Protein AF-A0A944GMZ1-F1 (afdb_monomer_lite)

Radius of gyration: 24.35 Å; chains: 1; bounding box: 54×51×65 Å

pLDDT: mean 79.97, std 21.88, range [26.05, 98.38]

Sequence (237 aa):
MKKHTAAIKAVRITAALITVLMLITCCFAEEESDSSQNAPQKCYELITSYDTGYYSKISINNRSIVIEGCYADDKVTDITLKNCGTVSSTLRVNEDGTFSSVINPSSPTGDSDELIITLQSGAKLDYRIMYSGNWYFPDNKLSETNNAVLENVISTSAKSWVGYVTDEQAEESVKQTLDEVAYLADYIAGDIDDEYLKLRAISEWVSQNIYYDRDAKNNSVTRSTICIKNVLKERRT

Foldseek 3Di:
DPDPPVVVVVVVVVVVVCVVVPPPDDDDDDDDDDDDDDFFDFAQWDWPDPPQADIWIWGFDFQKIKIWGFPQPWAWDDKDKDQWHWPDKDWDADNRRTIIMITRTDPDPDQKIWIWTATNVRDIDIAIWGDDPGIGGGHPCPVVVVVVVVVPDDDDDPVVCLLQAAVVSDPVSSVVSVVVVVVVLCVQPVPPPDPSVSVVSVVVCLVVQAAEPPCCVVDPDDSRCNHSVNCVVVSYD

Structure (mmCIF, N/CA/C/O backbone):
data_AF-A0A944GMZ1-F1
#
_entry.id   AF-A0A944GMZ1-F1
#
loop_
_atom_site.group_PDB
_atom_site.id
_atom_site.type_symbol
_atom_site.label_atom_id
_atom_site.label_alt_id
_atom_site.label_comp_id
_atom_site.label_asym_id
_atom_site.label_entity_id
_atom_site.label_seq_id
_atom_site.pdbx_PDB_ins_code
_atom_site.Cartn_x
_atom_site.Cartn_y
_atom_site.Cartn_z
_atom_site.occupancy
_atom_site.B_iso_or_equiv
_atom_site.auth_seq_id
_atom_site.auth_comp_id
_atom_site.auth_asym_id
_atom_site.auth_atom_id
_atom_site.pdbx_PDB_model_num
ATOM 1 N N . MET A 1 1 ? -9.992 -29.918 43.179 1.00 37.78 1 MET A N 1
ATOM 2 C CA . MET A 1 1 ? -9.016 -29.646 42.097 1.00 37.78 1 MET A CA 1
ATOM 3 C C . MET A 1 1 ? -9.642 -28.754 41.020 1.00 37.78 1 MET A C 1
ATOM 5 O O . MET A 1 1 ? -10.112 -29.261 40.016 1.00 37.78 1 MET A O 1
ATOM 9 N N . LYS A 1 2 ? -9.706 -27.433 41.239 1.00 39.84 2 LYS A N 1
ATOM 10 C CA . LYS A 1 2 ? -10.153 -26.427 40.247 1.00 39.84 2 LYS A CA 1
ATOM 11 C C . LYS A 1 2 ? -9.508 -25.068 40.571 1.00 39.84 2 LYS A C 1
ATOM 13 O O . LYS A 1 2 ? -10.187 -24.158 41.026 1.00 39.84 2 LYS A O 1
ATOM 18 N N . LYS A 1 3 ? -8.179 -24.955 40.441 1.00 33.53 3 LYS A N 1
ATOM 19 C CA . LYS A 1 3 ? -7.455 -23.678 40.643 1.00 33.53 3 LYS A CA 1
ATOM 20 C C . LYS A 1 3 ? -6.299 -23.402 39.664 1.00 33.53 3 LYS A C 1
ATOM 22 O O . LYS A 1 3 ? -5.625 -22.399 39.832 1.00 33.53 3 LYS A O 1
ATOM 27 N N . HIS A 1 4 ? -6.100 -24.202 38.610 1.00 30.36 4 HIS A N 1
ATOM 28 C CA . HIS A 1 4 ? -4.954 -24.013 37.697 1.00 30.36 4 HIS A CA 1
ATOM 29 C C . HIS A 1 4 ? -5.279 -23.545 36.270 1.00 30.36 4 HIS A C 1
ATOM 31 O O . HIS A 1 4 ? -4.358 -23.274 35.511 1.00 30.36 4 HIS A O 1
ATOM 37 N N . THR A 1 5 ? -6.547 -23.358 35.894 1.00 34.66 5 THR A N 1
ATOM 38 C CA . THR A 1 5 ? -6.890 -22.981 34.505 1.00 34.66 5 THR A CA 1
ATOM 39 C C . THR A 1 5 ? -6.963 -21.463 34.275 1.00 34.66 5 THR A C 1
ATOM 41 O O . THR A 1 5 ? -6.776 -21.007 33.153 1.00 34.66 5 THR A O 1
ATOM 44 N N . ALA A 1 6 ? -7.158 -20.651 35.322 1.00 33.31 6 ALA A N 1
ATOM 45 C CA . ALA A 1 6 ? -7.239 -19.188 35.189 1.00 33.31 6 ALA A CA 1
ATOM 46 C C . ALA A 1 6 ? -5.862 -18.504 35.051 1.00 33.31 6 ALA A C 1
ATOM 48 O O . ALA A 1 6 ? -5.752 -17.469 34.400 1.00 33.31 6 ALA A O 1
ATOM 49 N N . ALA A 1 7 ? -4.797 -19.109 35.589 1.00 31.02 7 ALA A N 1
ATOM 50 C CA . ALA A 1 7 ? -3.441 -18.560 35.510 1.00 31.02 7 ALA A CA 1
ATOM 51 C C . ALA A 1 7 ? -2.816 -18.681 34.106 1.00 31.02 7 ALA A C 1
ATOM 53 O O . ALA A 1 7 ? -1.922 -17.919 33.766 1.00 31.02 7 ALA A O 1
ATOM 54 N N . ILE A 1 8 ? -3.308 -19.596 33.264 1.00 32.53 8 ILE A N 1
ATOM 55 C CA . ILE A 1 8 ? -2.732 -19.862 31.934 1.00 32.53 8 ILE A CA 1
ATOM 56 C C . ILE A 1 8 ? -3.269 -18.883 30.871 1.00 32.53 8 ILE A C 1
ATOM 58 O O . ILE A 1 8 ? -2.567 -18.579 29.911 1.00 32.53 8 ILE A O 1
ATOM 62 N N . LYS A 1 9 ? -4.471 -18.311 31.059 1.00 29.81 9 LYS A N 1
ATOM 63 C CA . LYS A 1 9 ? -5.002 -17.266 30.159 1.00 29.81 9 LYS A CA 1
ATOM 64 C C . LYS A 1 9 ? -4.410 -15.876 30.431 1.00 29.81 9 LYS A C 1
ATOM 66 O O . LYS A 1 9 ? -4.193 -15.130 29.485 1.00 29.81 9 LYS A O 1
ATOM 71 N N . ALA A 1 10 ? -4.065 -15.559 31.682 1.00 29.86 10 ALA A N 1
ATOM 72 C CA . ALA A 1 10 ? -3.437 -14.279 32.031 1.00 29.86 10 ALA A CA 1
ATOM 73 C C . ALA A 1 10 ? -1.982 -14.150 31.532 1.00 29.86 10 ALA A C 1
ATOM 75 O O . ALA A 1 10 ? -1.510 -13.043 31.312 1.00 29.86 10 ALA A O 1
ATOM 76 N N . VAL A 1 11 ? -1.290 -15.272 31.300 1.00 29.23 11 VAL A N 1
ATOM 77 C CA . VAL A 1 11 ? 0.103 -15.303 30.806 1.00 29.23 11 VAL A CA 1
ATOM 78 C C . VAL A 1 11 ? 0.202 -15.089 29.286 1.00 29.23 11 VAL A C 1
ATOM 80 O O . VAL A 1 11 ? 1.264 -14.736 28.786 1.00 29.23 11 VAL A O 1
ATOM 83 N N . ARG A 1 12 ? -0.894 -15.255 28.531 1.00 29.77 12 ARG A N 1
ATOM 84 C CA . ARG A 1 12 ? -0.893 -15.051 27.069 1.00 29.77 12 ARG A CA 1
ATOM 85 C C . ARG A 1 12 ? -1.182 -13.609 26.647 1.00 29.77 12 ARG A C 1
ATOM 87 O O . ARG A 1 12 ? -0.654 -13.170 25.635 1.00 29.77 12 ARG A O 1
ATOM 94 N N . ILE A 1 13 ? -1.942 -12.855 27.442 1.00 29.25 13 ILE A N 1
ATOM 95 C CA . ILE A 1 13 ? -2.280 -11.454 27.128 1.00 29.25 13 ILE A CA 1
ATOM 96 C C . ILE A 1 13 ? -1.090 -10.516 27.398 1.00 29.25 13 ILE A C 1
ATOM 98 O O . ILE A 1 13 ? -0.896 -9.537 26.686 1.00 29.25 13 ILE A O 1
ATOM 102 N N . THR A 1 14 ? -0.217 -10.852 28.349 1.00 28.80 14 THR A N 1
ATOM 103 C CA . THR A 1 14 ? 1.053 -10.135 28.549 1.00 28.80 14 THR A CA 1
ATOM 104 C C . THR A 1 14 ? 2.105 -10.463 27.490 1.00 28.80 14 THR A C 1
ATOM 106 O O . THR A 1 14 ? 2.977 -9.638 27.249 1.00 28.80 14 THR A O 1
ATOM 109 N N . ALA A 1 15 ? 2.022 -11.611 26.810 1.00 27.00 15 ALA A N 1
ATOM 110 C CA . ALA A 1 15 ? 2.991 -11.980 25.778 1.00 27.00 15 ALA A CA 1
ATOM 111 C C . ALA A 1 15 ? 2.833 -11.154 24.488 1.00 27.00 15 ALA A C 1
ATOM 113 O O . ALA A 1 15 ? 3.842 -10.769 23.909 1.00 27.00 15 ALA A O 1
ATOM 114 N N . ALA A 1 16 ? 1.601 -10.808 24.093 1.00 30.23 16 ALA A N 1
ATOM 115 C CA . ALA A 1 16 ? 1.342 -10.011 22.888 1.00 30.23 16 ALA A CA 1
ATOM 116 C C . ALA A 1 16 ? 1.744 -8.529 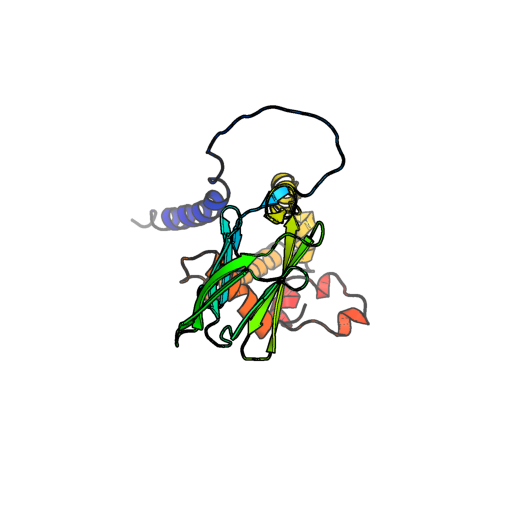23.035 1.00 30.23 16 ALA A C 1
ATOM 118 O O . ALA A 1 16 ? 2.154 -7.900 22.064 1.00 30.23 16 ALA A O 1
ATOM 119 N N . LEU A 1 17 ? 1.694 -7.977 24.256 1.00 28.16 17 LEU A N 1
ATOM 120 C CA . LEU A 1 17 ? 2.161 -6.610 24.524 1.00 28.16 17 LEU A CA 1
ATOM 121 C C . LEU A 1 17 ? 3.693 -6.521 24.676 1.00 28.16 17 LEU A C 1
ATOM 123 O O . LEU A 1 17 ? 4.271 -5.459 24.465 1.00 28.16 17 LEU A O 1
ATOM 127 N N . ILE A 1 18 ? 4.358 -7.625 25.041 1.00 29.80 18 ILE A N 1
ATOM 128 C CA . ILE A 1 18 ? 5.819 -7.687 25.231 1.00 29.80 18 ILE A CA 1
ATOM 129 C C . ILE A 1 18 ? 6.558 -7.939 23.906 1.0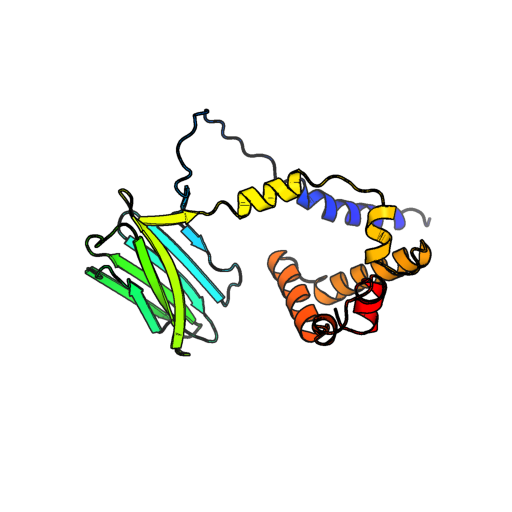0 29.80 18 ILE A C 1
ATOM 131 O O . ILE A 1 18 ? 7.699 -7.504 23.759 1.00 29.80 18 ILE A O 1
ATOM 135 N N . THR A 1 19 ? 5.922 -8.552 22.904 1.00 31.42 19 THR A N 1
ATOM 136 C CA . THR A 1 19 ? 6.526 -8.750 21.572 1.00 31.42 19 THR A CA 1
ATOM 137 C C . THR A 1 19 ? 6.772 -7.452 20.801 1.00 31.42 19 THR A C 1
ATOM 139 O O . THR A 1 19 ? 7.681 -7.413 19.980 1.00 31.42 19 THR A O 1
ATOM 142 N N . VAL A 1 20 ? 6.070 -6.362 21.127 1.00 30.17 20 VAL A N 1
ATOM 143 C CA . VAL A 1 20 ? 6.342 -5.027 20.556 1.00 30.17 20 VAL A CA 1
ATOM 144 C C . VAL A 1 20 ? 7.576 -4.361 21.202 1.00 30.17 20 VAL A C 1
ATOM 146 O O . VAL A 1 20 ? 8.125 -3.412 20.654 1.00 30.17 20 VAL A O 1
ATOM 149 N N . LEU A 1 21 ? 8.085 -4.885 22.328 1.00 30.02 21 LEU A N 1
ATOM 150 C CA . LEU A 1 21 ? 9.191 -4.289 23.094 1.00 30.02 21 LEU A CA 1
ATOM 151 C C . LEU A 1 21 ? 10.547 -5.024 22.940 1.00 30.02 21 LEU A C 1
ATOM 153 O O . LEU A 1 21 ? 11.554 -4.556 23.462 1.00 30.02 21 LEU A O 1
ATOM 157 N N . MET A 1 22 ? 10.617 -6.156 22.223 1.00 26.05 22 MET A N 1
ATOM 158 C CA . MET A 1 22 ? 11.838 -6.981 22.071 1.00 26.05 22 MET A CA 1
ATOM 159 C C . MET A 1 22 ? 12.453 -6.969 20.657 1.00 26.05 22 MET A C 1
ATOM 161 O O . MET A 1 22 ? 12.960 -7.984 20.186 1.00 26.05 22 MET A O 1
ATOM 165 N N . LEU A 1 23 ? 12.463 -5.820 19.979 1.00 30.42 23 LEU A N 1
ATOM 166 C CA . LEU A 1 23 ? 13.228 -5.631 18.731 1.00 30.42 23 LEU A CA 1
ATOM 167 C C . LEU A 1 23 ? 14.447 -4.708 18.887 1.00 30.42 23 LEU A C 1
ATOM 169 O O . LEU A 1 23 ? 15.098 -4.359 17.907 1.00 30.42 23 LEU A O 1
ATOM 173 N N . ILE A 1 24 ? 14.826 -4.378 20.125 1.00 45.72 24 ILE A N 1
ATOM 174 C CA . ILE A 1 24 ? 16.068 -3.657 20.420 1.00 45.72 24 ILE A CA 1
ATOM 175 C C . ILE A 1 24 ? 17.132 -4.666 20.845 1.00 45.72 24 ILE A C 1
ATOM 177 O O . ILE A 1 24 ? 17.298 -4.955 22.028 1.00 45.72 24 ILE A O 1
ATOM 181 N N . THR A 1 25 ? 17.844 -5.233 19.872 1.00 31.17 25 THR A N 1
ATOM 182 C CA . THR A 1 25 ? 19.277 -5.565 19.990 1.00 31.17 25 THR A CA 1
ATOM 183 C C . THR A 1 25 ? 19.822 -6.040 18.646 1.00 31.17 25 THR A C 1
ATOM 185 O O . THR A 1 25 ? 19.739 -7.211 18.307 1.00 31.17 25 THR A O 1
ATOM 188 N N . CYS A 1 26 ? 20.448 -5.120 17.915 1.00 26.86 26 CYS A N 1
ATOM 189 C CA . CYS A 1 26 ? 21.689 -5.381 17.192 1.00 26.86 26 CYS A CA 1
ATOM 190 C C . CYS A 1 26 ? 22.471 -4.066 17.145 1.00 26.86 26 CYS A C 1
ATOM 192 O O . CYS A 1 26 ? 22.013 -3.068 16.597 1.00 26.86 26 CYS A O 1
ATOM 194 N N . CYS A 1 27 ? 23.626 -4.070 17.802 1.00 27.42 27 CYS A N 1
ATOM 195 C CA . CYS A 1 27 ? 24.610 -3.002 17.784 1.00 27.42 27 CYS A CA 1
ATOM 196 C C . CYS A 1 27 ? 25.107 -2.741 16.360 1.00 27.42 27 CYS A C 1
ATOM 198 O O . CYS A 1 27 ? 25.462 -3.701 15.690 1.00 27.42 27 CYS A O 1
ATOM 200 N N . PHE A 1 28 ? 25.281 -1.472 15.990 1.00 26.70 28 PHE A N 1
ATOM 201 C CA . PHE A 1 28 ? 26.565 -0.949 15.517 1.00 26.70 28 PHE A CA 1
ATOM 202 C C . PHE A 1 28 ? 26.686 0.506 15.977 1.00 26.70 28 PHE A C 1
ATOM 204 O O . PHE A 1 28 ? 25.748 1.289 15.859 1.00 26.70 28 PHE A O 1
ATOM 211 N N . ALA A 1 29 ? 27.832 0.817 16.575 1.00 35.62 29 ALA A N 1
ATOM 212 C CA . ALA A 1 29 ? 28.284 2.173 16.828 1.00 35.62 29 ALA A CA 1
ATOM 213 C C . ALA A 1 29 ? 29.010 2.676 15.577 1.00 35.62 29 ALA A C 1
ATOM 215 O O . ALA A 1 29 ? 29.807 1.923 15.024 1.00 35.62 29 ALA A O 1
ATOM 216 N N . GLU A 1 30 ? 28.785 3.930 15.191 1.00 32.72 30 GLU A N 1
ATOM 217 C CA . GLU A 1 30 ? 29.788 4.768 14.527 1.00 32.72 30 GLU A CA 1
ATOM 218 C C . GLU A 1 30 ? 29.423 6.256 14.680 1.00 32.72 30 GLU A C 1
ATOM 220 O O . GLU A 1 30 ? 28.278 6.604 14.966 1.00 32.72 30 GLU A O 1
ATOM 225 N N . GLU A 1 31 ? 30.461 7.085 14.625 1.00 32.72 31 GLU A N 1
ATOM 226 C CA . GLU A 1 31 ? 30.652 8.384 15.281 1.00 32.72 31 GLU A CA 1
ATOM 227 C C . GLU A 1 31 ? 29.861 9.584 14.714 1.00 32.72 31 GLU A C 1
ATOM 229 O O . GLU A 1 31 ? 29.355 9.578 13.595 1.00 32.72 31 GLU A O 1
ATOM 234 N N . GLU A 1 32 ? 29.808 10.648 15.530 1.00 39.38 32 GLU A N 1
ATOM 235 C CA . GLU A 1 32 ? 29.313 11.998 15.224 1.00 39.38 32 GLU A CA 1
ATOM 236 C C . GLU A 1 32 ? 29.866 12.596 13.913 1.00 39.38 32 GLU A C 1
ATOM 238 O O . GLU A 1 32 ? 31.043 12.448 13.592 1.00 39.38 32 GLU A O 1
ATOM 243 N N . SER A 1 33 ? 29.079 13.445 13.240 1.00 29.08 33 SER A N 1
ATOM 244 C CA . SER A 1 33 ? 29.465 14.859 13.050 1.00 29.08 33 SER A CA 1
ATOM 245 C C . SER A 1 33 ? 28.418 15.691 12.298 1.00 29.08 33 SER A C 1
ATOM 247 O O . SER A 1 33 ? 27.949 15.351 11.220 1.00 29.08 33 SER A O 1
ATOM 249 N N . ASP A 1 34 ? 28.103 16.808 12.946 1.00 28.81 34 ASP A N 1
ATOM 250 C CA . ASP A 1 34 ? 28.006 18.177 12.444 1.00 28.81 34 ASP A CA 1
ATOM 251 C C . ASP A 1 34 ? 27.111 18.564 11.246 1.00 28.81 34 ASP A C 1
ATOM 253 O O . ASP A 1 34 ? 27.063 17.998 10.157 1.00 28.81 34 ASP A O 1
ATOM 257 N N . SER A 1 35 ? 26.441 19.676 11.513 1.00 42.19 35 SER A N 1
ATOM 258 C CA . SER A 1 35 ? 25.548 20.485 10.710 1.00 42.19 35 SER A CA 1
ATOM 259 C C . SER A 1 35 ? 25.997 20.737 9.262 1.00 42.19 35 SER A C 1
ATOM 261 O O . SER A 1 35 ? 26.835 21.583 8.956 1.00 42.19 35 SER A O 1
ATOM 263 N N . SER A 1 36 ? 25.299 20.107 8.320 1.00 37.28 36 SER A N 1
ATOM 264 C CA . SER A 1 36 ? 25.108 20.659 6.979 1.00 37.28 36 SER A CA 1
ATOM 265 C C . SER A 1 36 ? 23.712 20.291 6.480 1.00 37.28 36 SER A C 1
ATOM 267 O O . SER A 1 36 ? 23.185 19.229 6.791 1.00 37.28 36 SER A O 1
ATOM 269 N N . GLN A 1 37 ? 23.067 21.236 5.801 1.00 45.62 37 GLN A N 1
ATOM 270 C CA . GLN A 1 37 ? 21.669 21.204 5.364 1.00 45.62 37 GLN A CA 1
ATOM 271 C C . GLN A 1 37 ? 21.230 19.819 4.851 1.00 45.62 37 GLN A C 1
ATOM 273 O O . GLN A 1 37 ? 21.822 19.299 3.910 1.00 45.62 37 GLN A O 1
ATOM 278 N N . ASN A 1 38 ? 20.192 19.257 5.486 1.00 51.12 38 ASN A N 1
ATOM 279 C CA . ASN A 1 38 ? 19.723 17.870 5.362 1.00 51.12 38 ASN A CA 1
ATOM 280 C C . ASN A 1 38 ? 19.445 17.436 3.910 1.00 51.12 38 ASN A C 1
ATOM 282 O O . ASN A 1 38 ? 18.301 17.466 3.449 1.00 51.12 38 ASN A O 1
ATOM 286 N N . ALA A 1 39 ? 20.471 16.998 3.183 1.00 59.03 39 ALA A N 1
ATOM 287 C CA . ALA A 1 39 ? 20.269 16.207 1.981 1.00 59.03 39 ALA A CA 1
ATOM 288 C C . ALA A 1 39 ? 19.568 14.894 2.387 1.00 59.03 39 ALA A C 1
ATOM 290 O O . ALA A 1 39 ? 19.940 14.309 3.409 1.00 59.03 39 ALA A O 1
ATOM 291 N N . PRO A 1 40 ? 18.551 14.428 1.638 1.00 67.12 40 PRO A N 1
ATOM 292 C CA . PRO A 1 40 ? 17.862 13.188 1.973 1.00 67.12 40 PRO A CA 1
ATOM 293 C C . PRO A 1 40 ? 18.856 12.027 1.991 1.00 67.12 40 PRO A C 1
ATOM 295 O O . PRO A 1 40 ? 19.758 11.952 1.148 1.00 67.12 40 PRO A O 1
ATOM 298 N N . GLN A 1 41 ? 18.683 11.119 2.951 1.00 79.56 41 GLN A N 1
ATOM 299 C CA . GLN A 1 41 ? 19.507 9.920 3.031 1.00 79.56 41 GLN A CA 1
ATOM 300 C C . GLN A 1 41 ? 19.294 9.071 1.773 1.00 79.56 41 GLN A C 1
ATOM 302 O O . GLN A 1 41 ? 18.210 9.048 1.183 1.00 79.56 41 GLN A O 1
ATOM 307 N N . LYS A 1 42 ? 20.363 8.414 1.315 1.00 86.88 42 LYS A N 1
ATOM 308 C CA . LYS A 1 42 ? 20.330 7.601 0.099 1.00 86.88 42 LYS A CA 1
ATOM 309 C C . LYS A 1 42 ? 19.761 6.225 0.421 1.00 86.88 42 LYS A C 1
ATOM 311 O O . LYS A 1 42 ? 20.376 5.481 1.179 1.00 86.88 42 LYS A O 1
ATOM 316 N N . CYS A 1 43 ? 18.634 5.882 -0.190 1.00 86.12 43 CYS A N 1
ATOM 317 C CA . CYS A 1 43 ? 18.067 4.544 -0.143 1.00 86.12 43 CYS A CA 1
ATOM 318 C C . CYS A 1 43 ? 18.255 3.845 -1.497 1.00 86.12 43 CYS A C 1
ATOM 320 O O . CYS A 1 43 ? 18.029 4.442 -2.548 1.00 86.12 43 CYS A O 1
ATOM 322 N N . TYR A 1 44 ? 18.686 2.585 -1.487 1.00 91.44 44 TYR A N 1
ATOM 323 C CA . TYR A 1 44 ? 18.929 1.809 -2.711 1.00 91.44 44 TYR A CA 1
ATOM 324 C C . TYR A 1 44 ? 17.911 0.689 -2.916 1.00 91.44 44 TYR A C 1
ATOM 326 O O . TYR A 1 44 ? 17.988 -0.009 -3.919 1.00 91.44 44 TYR A O 1
ATOM 334 N N . GLU A 1 45 ? 16.959 0.522 -2.000 1.00 93.25 45 GLU A N 1
ATOM 335 C CA . GLU A 1 45 ? 15.886 -0.458 -2.118 1.00 93.25 45 GLU A CA 1
ATOM 336 C C . GLU A 1 45 ? 14.558 0.155 -1.676 1.00 93.25 45 GLU A C 1
ATOM 338 O O . GLU A 1 45 ? 14.422 0.630 -0.554 1.00 93.25 45 GLU A O 1
ATOM 343 N N . LEU A 1 46 ? 13.568 0.132 -2.560 1.00 92.06 46 LEU A N 1
ATOM 344 C CA . LEU A 1 46 ? 12.218 0.593 -2.278 1.00 92.06 46 LEU A CA 1
ATOM 345 C C . LEU A 1 46 ? 11.251 -0.582 -2.379 1.00 92.06 46 LEU A C 1
ATOM 347 O O . LEU A 1 46 ? 11.114 -1.176 -3.447 1.00 92.06 46 LEU A O 1
ATOM 351 N N . ILE A 1 47 ? 10.555 -0.880 -1.284 1.00 92.50 47 ILE A N 1
ATOM 352 C CA . ILE A 1 47 ? 9.441 -1.832 -1.246 1.00 92.50 47 ILE A CA 1
ATOM 353 C C . ILE A 1 47 ? 8.157 -1.025 -1.082 1.00 92.50 47 ILE A C 1
ATOM 355 O O . ILE A 1 47 ? 8.015 -0.264 -0.126 1.00 92.50 47 ILE A O 1
ATOM 359 N N . THR A 1 48 ? 7.232 -1.155 -2.030 1.00 90.81 48 THR A N 1
ATOM 360 C CA . THR A 1 48 ? 6.030 -0.306 -2.079 1.00 90.81 48 THR A CA 1
ATOM 361 C C . THR A 1 48 ? 4.886 -0.833 -1.219 1.00 90.81 48 THR A C 1
ATOM 363 O O . THR A 1 48 ? 4.022 -0.060 -0.811 1.00 90.81 48 THR A O 1
ATOM 366 N N . SER A 1 49 ? 4.881 -2.135 -0.936 1.00 86.94 49 SER A N 1
ATOM 367 C CA . SER A 1 49 ? 3.894 -2.821 -0.105 1.00 86.94 49 SER A CA 1
ATOM 368 C C . SER A 1 49 ? 4.441 -4.179 0.343 1.00 86.94 49 SER A C 1
ATOM 370 O O . SER A 1 49 ? 5.285 -4.758 -0.340 1.00 86.94 49 SER A O 1
ATOM 372 N N . TYR A 1 50 ? 3.936 -4.697 1.463 1.00 83.94 50 TYR A N 1
ATOM 373 C CA . TYR A 1 50 ? 4.151 -6.085 1.898 1.00 83.94 50 TYR A CA 1
ATOM 374 C C . TYR A 1 50 ? 2.984 -7.008 1.505 1.00 83.94 50 TYR A C 1
ATOM 376 O O . TYR A 1 50 ? 2.982 -8.192 1.836 1.00 83.94 50 TYR A O 1
ATOM 384 N N . ASP A 1 51 ? 2.000 -6.480 0.774 1.00 85.75 51 ASP A N 1
ATOM 385 C CA . ASP A 1 51 ? 0.963 -7.272 0.124 1.00 85.75 51 ASP A CA 1
ATOM 386 C C . ASP A 1 51 ? 1.561 -8.080 -1.033 1.00 85.75 51 ASP A C 1
ATOM 388 O O . ASP A 1 51 ? 1.949 -7.525 -2.061 1.00 85.75 51 ASP A O 1
ATOM 392 N N . THR A 1 52 ? 1.604 -9.403 -0.883 1.00 87.75 52 THR A N 1
ATOM 393 C CA . THR A 1 52 ? 2.207 -10.313 -1.866 1.00 87.75 52 THR A CA 1
ATOM 394 C C . THR A 1 52 ? 1.501 -10.303 -3.225 1.00 87.75 52 THR A C 1
ATOM 396 O O . THR A 1 52 ? 2.109 -10.710 -4.215 1.00 87.75 52 THR A O 1
ATOM 399 N N . GLY A 1 53 ? 0.256 -9.819 -3.305 1.00 92.25 53 GLY A N 1
ATOM 400 C CA . GLY A 1 53 ? -0.472 -9.652 -4.567 1.00 92.25 53 GLY A CA 1
ATOM 401 C C . GLY A 1 53 ? -0.281 -8.292 -5.246 1.00 92.25 53 GLY A C 1
ATOM 402 O O . GLY A 1 53 ? -0.645 -8.154 -6.415 1.00 92.25 53 GLY A O 1
ATOM 403 N N . TYR A 1 54 ? 0.255 -7.298 -4.525 1.00 93.88 54 TYR A N 1
ATOM 404 C CA . TYR A 1 54 ? 0.247 -5.886 -4.926 1.00 93.88 54 TYR A CA 1
ATOM 405 C C . TYR A 1 54 ? 1.472 -5.137 -4.403 1.00 93.88 54 TYR A C 1
ATOM 407 O O . TYR A 1 54 ? 1.381 -4.338 -3.469 1.00 93.88 54 TYR A O 1
ATOM 415 N N . TYR A 1 55 ? 2.628 -5.369 -5.017 1.00 95.75 55 TYR A N 1
ATOM 416 C CA . TYR A 1 55 ? 3.872 -4.721 -4.621 1.00 95.75 55 TYR A CA 1
ATOM 417 C C . TYR A 1 55 ? 4.861 -4.575 -5.778 1.00 95.75 55 TYR A C 1
ATOM 419 O O . TYR A 1 55 ? 4.827 -5.296 -6.773 1.00 95.75 55 TYR A O 1
ATOM 427 N N . SER A 1 56 ? 5.796 -3.651 -5.584 1.00 97.31 56 SER A N 1
ATOM 428 C CA . SER A 1 56 ? 7.041 -3.535 -6.329 1.00 97.31 56 SER A CA 1
ATOM 429 C C . SER A 1 56 ? 8.187 -3.471 -5.330 1.00 97.31 56 SER A C 1
ATOM 431 O O . SER A 1 56 ? 8.131 -2.722 -4.353 1.00 97.31 56 SER A O 1
ATOM 433 N N . LYS A 1 57 ? 9.239 -4.230 -5.599 1.00 97.25 57 LYS A N 1
ATOM 434 C CA . LYS A 1 57 ? 10.546 -4.109 -4.977 1.00 97.25 57 LYS A CA 1
ATOM 435 C C . LYS A 1 57 ? 11.515 -3.603 -6.031 1.00 97.25 57 LYS A C 1
ATOM 437 O O . LYS A 1 57 ? 11.732 -4.252 -7.053 1.00 97.25 57 LYS A O 1
ATOM 442 N N . ILE A 1 58 ? 12.063 -2.421 -5.792 1.00 97.06 58 ILE A N 1
ATOM 443 C CA . ILE A 1 58 ? 12.955 -1.733 -6.715 1.00 97.06 58 ILE A CA 1
ATOM 444 C C . ILE A 1 58 ? 14.311 -1.573 -6.042 1.00 97.06 58 ILE A C 1
ATOM 446 O O . ILE A 1 58 ? 14.438 -0.817 -5.082 1.00 97.06 58 ILE A O 1
ATOM 450 N N . SER A 1 59 ? 15.327 -2.250 -6.563 1.00 96.19 59 SER A N 1
ATOM 451 C CA . SER A 1 59 ? 16.690 -2.224 -6.038 1.00 96.19 59 SER A CA 1
ATOM 452 C C . SER A 1 59 ? 17.638 -1.568 -7.043 1.00 96.19 59 SER A C 1
ATOM 454 O O . SER A 1 59 ? 17.629 -1.878 -8.235 1.00 96.19 59 SER A O 1
ATOM 456 N N . ILE A 1 60 ? 18.494 -0.672 -6.567 1.00 93.44 60 ILE A N 1
ATOM 457 C CA . ILE A 1 60 ? 19.506 0.012 -7.370 1.00 93.44 60 ILE A CA 1
ATOM 458 C C . ILE A 1 60 ? 20.851 -0.676 -7.144 1.00 93.44 60 ILE A C 1
ATOM 460 O O . ILE A 1 60 ? 21.464 -0.560 -6.085 1.00 93.44 60 ILE A O 1
ATOM 464 N N . ASN A 1 61 ? 21.327 -1.371 -8.175 1.00 86.75 61 ASN A N 1
ATOM 465 C CA . ASN A 1 61 ? 22.585 -2.108 -8.178 1.00 86.75 61 ASN A CA 1
ATOM 466 C C . ASN A 1 61 ? 23.573 -1.414 -9.115 1.00 86.75 61 ASN A C 1
ATOM 468 O O . ASN A 1 61 ? 23.561 -1.629 -10.331 1.00 86.75 61 ASN A O 1
ATOM 472 N N . ASN A 1 62 ? 2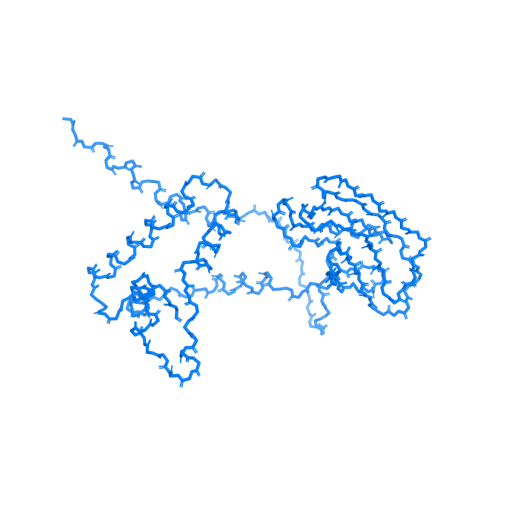4.441 -0.569 -8.555 1.00 82.00 62 ASN A N 1
ATOM 473 C CA . ASN A 1 62 ? 25.266 0.359 -9.333 1.00 82.00 62 ASN A CA 1
ATOM 474 C C . ASN A 1 62 ? 24.376 1.173 -10.287 1.00 82.00 62 ASN A C 1
ATOM 476 O O . ASN A 1 62 ? 23.462 1.857 -9.840 1.00 82.00 62 ASN A O 1
ATOM 480 N N . ARG A 1 63 ? 24.614 1.064 -11.599 1.00 82.56 63 ARG A N 1
ATOM 481 C CA . ARG A 1 63 ? 23.864 1.777 -12.636 1.00 82.56 63 ARG A CA 1
ATOM 482 C C . ARG A 1 63 ? 22.605 1.037 -13.101 1.00 82.56 63 ARG A C 1
ATOM 484 O O . ARG A 1 63 ? 21.893 1.572 -13.935 1.00 82.56 63 ARG A O 1
ATOM 491 N N . SER A 1 64 ? 22.325 -0.166 -12.614 1.00 90.50 64 SER A N 1
ATOM 492 C CA . SER A 1 64 ? 21.141 -0.928 -13.016 1.00 90.50 64 SER A CA 1
ATOM 493 C C . SER A 1 64 ? 20.039 -0.796 -11.973 1.00 90.50 64 SER A C 1
ATOM 495 O O . SER A 1 64 ? 20.295 -0.897 -10.775 1.00 90.50 64 SER A O 1
ATOM 497 N N . ILE A 1 65 ? 18.808 -0.613 -12.434 1.00 94.56 65 ILE A N 1
ATOM 498 C CA . ILE A 1 65 ? 17.607 -0.634 -11.603 1.00 94.56 65 ILE A CA 1
ATOM 499 C C . ILE A 1 65 ? 16.944 -1.991 -11.824 1.00 94.56 65 ILE A C 1
ATOM 501 O O . ILE A 1 65 ? 16.533 -2.306 -12.940 1.00 94.56 65 ILE A O 1
ATOM 505 N N . VAL A 1 66 ? 16.895 -2.811 -10.781 1.00 96.81 66 VAL A N 1
ATOM 506 C CA . VAL A 1 66 ? 16.251 -4.127 -10.782 1.00 96.81 66 VAL A CA 1
ATOM 507 C C . VAL A 1 66 ? 14.891 -3.983 -10.127 1.00 96.81 66 VAL A C 1
ATOM 509 O O . VAL A 1 66 ? 14.788 -3.421 -9.042 1.00 96.81 66 VAL A O 1
ATOM 512 N N . ILE A 1 67 ? 13.853 -4.463 -10.796 1.00 97.38 67 ILE A N 1
ATOM 513 C CA . ILE A 1 67 ? 12.472 -4.315 -10.356 1.00 97.38 67 ILE A CA 1
ATOM 514 C C . ILE A 1 67 ? 11.822 -5.687 -10.404 1.00 97.38 67 ILE A C 1
ATOM 516 O O . ILE A 1 67 ? 11.837 -6.347 -11.441 1.00 97.38 67 ILE A O 1
ATOM 520 N N . GLU A 1 68 ? 11.245 -6.108 -9.292 1.00 97.81 68 GLU A N 1
ATOM 521 C CA . GLU A 1 68 ? 10.455 -7.331 -9.180 1.00 97.81 68 GLU A CA 1
ATOM 522 C C . GLU A 1 68 ? 9.183 -7.044 -8.387 1.00 97.81 68 GLU A C 1
ATOM 524 O O . GLU A 1 68 ? 9.162 -6.143 -7.551 1.00 97.81 68 GLU A O 1
ATOM 529 N N . GLY A 1 69 ? 8.103 -7.771 -8.643 1.00 97.69 69 GLY A N 1
ATOM 530 C CA . GLY A 1 69 ? 6.852 -7.509 -7.943 1.00 97.69 69 GLY A CA 1
ATOM 531 C C . GLY A 1 69 ? 5.691 -8.359 -8.417 1.00 97.69 69 GLY A C 1
ATOM 532 O O . GLY A 1 69 ? 5.861 -9.284 -9.215 1.00 97.69 69 GLY A O 1
ATOM 533 N N . CYS A 1 70 ? 4.504 -8.013 -7.932 1.00 97.88 70 CYS A N 1
ATOM 534 C CA . CYS A 1 70 ? 3.246 -8.623 -8.332 1.00 97.88 70 CYS A CA 1
ATOM 535 C C . CYS A 1 70 ? 2.136 -7.573 -8.357 1.00 97.88 70 CYS A C 1
ATOM 537 O O . CYS A 1 70 ? 2.000 -6.803 -7.409 1.00 97.88 70 CYS A O 1
ATOM 539 N N . TYR A 1 71 ? 1.351 -7.567 -9.433 1.00 97.44 71 TYR A N 1
ATOM 540 C CA . TYR A 1 71 ? 0.055 -6.894 -9.499 1.00 97.44 71 TYR A CA 1
ATOM 541 C C . TYR A 1 71 ? -0.955 -7.867 -10.107 1.00 97.44 71 TYR A C 1
ATOM 543 O O . TYR A 1 71 ? -1.081 -7.957 -11.331 1.00 97.44 71 TYR A O 1
ATOM 551 N N . ALA A 1 72 ? -1.624 -8.633 -9.241 1.00 94.12 72 ALA A N 1
ATOM 552 C CA . ALA A 1 72 ? -2.447 -9.779 -9.636 1.00 94.12 72 ALA A CA 1
ATOM 553 C C . ALA A 1 72 ? -3.609 -9.394 -10.573 1.00 94.12 72 ALA A C 1
ATOM 555 O O . ALA A 1 72 ? -3.765 -9.990 -11.642 1.00 94.12 72 ALA A O 1
ATOM 556 N N . ASP A 1 73 ? -4.373 -8.357 -10.208 1.00 94.94 73 ASP A N 1
ATOM 557 C CA . ASP A 1 73 ? -5.579 -7.948 -10.945 1.00 94.94 73 ASP A CA 1
ATOM 558 C C . ASP A 1 73 ? -5.336 -6.821 -11.968 1.00 94.94 73 ASP A C 1
ATOM 560 O O . ASP A 1 73 ? -6.209 -6.530 -12.785 1.00 94.94 73 ASP A O 1
ATOM 564 N N . ASP A 1 74 ? -4.157 -6.190 -11.960 1.00 96.31 74 ASP A N 1
ATOM 565 C CA . ASP A 1 74 ? -3.828 -5.067 -12.849 1.00 96.31 74 ASP A CA 1
ATOM 566 C C . ASP A 1 74 ? -2.350 -5.086 -13.261 1.00 96.31 74 ASP A C 1
ATOM 568 O O . ASP A 1 74 ? -1.499 -4.385 -12.714 1.00 96.31 74 ASP A O 1
ATOM 572 N N . LYS A 1 75 ? -2.036 -5.963 -14.214 1.00 98.00 75 LYS A N 1
ATOM 573 C CA . LYS A 1 75 ? -0.663 -6.338 -14.565 1.00 98.00 75 LYS A CA 1
ATOM 574 C C . LYS A 1 75 ? 0.148 -5.163 -15.097 1.00 98.00 75 LYS A C 1
ATOM 576 O O . LYS A 1 75 ? -0.364 -4.292 -15.798 1.00 98.00 75 LYS A O 1
ATOM 581 N N . VAL A 1 76 ? 1.455 -5.200 -14.855 1.00 98.25 76 VAL A N 1
ATOM 582 C CA . VAL A 1 76 ? 2.395 -4.247 -15.456 1.00 98.25 76 VAL A CA 1
ATOM 583 C C . VAL A 1 76 ? 2.408 -4.416 -16.974 1.00 98.25 76 VAL A C 1
ATOM 585 O O . VAL A 1 76 ? 2.449 -5.532 -17.488 1.00 98.25 76 VAL A O 1
ATOM 588 N N . THR A 1 77 ? 2.399 -3.301 -17.696 1.00 98.06 77 THR A N 1
ATOM 589 C CA . THR A 1 77 ? 2.497 -3.266 -19.163 1.00 98.06 77 THR A CA 1
ATOM 590 C C . THR A 1 77 ? 3.771 -2.595 -19.649 1.00 98.06 77 THR A C 1
ATOM 592 O O . THR A 1 77 ? 4.281 -2.965 -20.704 1.00 98.06 77 THR A O 1
ATOM 595 N N . ASP A 1 78 ? 4.303 -1.645 -18.882 1.00 97.25 78 ASP A N 1
ATOM 596 C CA . ASP A 1 78 ? 5.513 -0.914 -19.237 1.00 97.25 78 ASP A CA 1
ATOM 597 C C . ASP A 1 78 ? 6.228 -0.380 -17.993 1.00 97.25 78 ASP A C 1
ATOM 599 O O . ASP A 1 78 ? 5.593 -0.102 -16.970 1.00 97.25 78 ASP A O 1
ATOM 603 N N . ILE A 1 79 ? 7.548 -0.216 -18.096 1.00 97.00 79 ILE A N 1
ATOM 604 C CA . ILE A 1 79 ? 8.358 0.454 -17.079 1.00 97.00 79 ILE A CA 1
ATOM 605 C C . ILE A 1 79 ? 9.380 1.361 -17.760 1.00 97.00 79 ILE A C 1
ATOM 607 O O . ILE A 1 79 ? 10.223 0.898 -18.532 1.00 97.00 79 ILE A O 1
ATOM 611 N N . THR A 1 80 ? 9.331 2.654 -17.446 1.00 94.19 80 THR A N 1
ATOM 612 C CA . THR A 1 80 ? 10.146 3.679 -18.110 1.00 94.19 80 THR A CA 1
ATOM 613 C C . THR A 1 80 ? 10.761 4.671 -17.135 1.00 94.19 80 THR A C 1
ATOM 615 O O . THR A 1 80 ? 10.327 4.819 -15.995 1.00 94.19 80 THR A O 1
ATOM 618 N N . LEU A 1 81 ? 11.795 5.362 -17.613 1.00 93.38 81 LEU A N 1
ATOM 619 C CA . LEU A 1 81 ? 12.329 6.570 -16.996 1.00 93.38 81 LEU A CA 1
ATOM 620 C C . LEU A 1 81 ? 11.862 7.767 -17.817 1.00 93.38 81 LEU A C 1
ATOM 622 O O . LEU A 1 81 ? 11.893 7.731 -19.049 1.00 93.38 81 LEU A O 1
ATOM 626 N N . LYS A 1 82 ? 11.376 8.803 -17.137 1.00 90.88 82 LYS A N 1
ATOM 627 C CA . LYS A 1 82 ? 10.697 9.925 -17.792 1.00 90.88 82 LYS A CA 1
ATOM 628 C C . LYS A 1 82 ? 11.655 10.869 -18.510 1.00 90.88 82 LYS A C 1
ATOM 630 O O . LYS A 1 82 ? 11.363 11.297 -19.625 1.00 90.88 82 LYS A O 1
ATOM 635 N N . ASN A 1 83 ? 12.752 11.250 -17.857 1.00 86.56 83 ASN A N 1
ATOM 636 C CA . ASN A 1 83 ? 13.620 12.335 -18.315 1.00 86.56 83 ASN A CA 1
ATOM 637 C C . ASN A 1 83 ? 14.969 11.838 -18.832 1.00 86.56 83 ASN A C 1
ATOM 639 O O . ASN A 1 83 ? 15.527 12.435 -19.757 1.00 86.56 83 ASN A O 1
ATOM 643 N N . CYS A 1 84 ? 15.527 10.783 -18.242 1.00 85.56 84 CYS A N 1
ATOM 644 C CA . CYS A 1 84 ? 16.703 10.120 -18.775 1.00 85.56 84 CYS A CA 1
ATOM 645 C C . CYS A 1 84 ? 16.278 9.013 -19.745 1.00 85.56 84 CYS A C 1
ATOM 647 O O . CYS A 1 84 ? 15.247 8.358 -19.595 1.00 85.56 84 CYS A O 1
ATOM 649 N N . GLY A 1 85 ? 17.078 8.827 -20.792 1.00 82.00 85 GLY A N 1
ATOM 650 C CA . GLY A 1 85 ? 16.861 7.737 -21.726 1.00 82.00 85 GLY A CA 1
ATOM 651 C C . GLY A 1 85 ? 17.133 6.386 -21.069 1.00 82.00 85 GLY A C 1
ATOM 652 O O . GLY A 1 85 ? 17.770 6.275 -20.023 1.00 82.00 85 GLY A O 1
ATOM 653 N N . THR A 1 86 ? 16.708 5.325 -21.740 1.00 84.31 86 THR A N 1
ATOM 654 C CA . THR A 1 86 ? 17.025 3.951 -21.350 1.00 84.31 86 THR A CA 1
ATOM 655 C C . THR A 1 86 ? 17.986 3.355 -22.373 1.00 84.31 86 THR A C 1
ATOM 657 O O . THR A 1 86 ? 17.707 3.371 -23.568 1.00 84.31 86 THR A O 1
ATOM 660 N N . VAL A 1 87 ? 19.134 2.845 -21.919 1.00 86.50 87 VAL A N 1
ATOM 661 C CA . VAL A 1 87 ? 20.099 2.132 -22.778 1.00 86.50 87 VAL A CA 1
ATOM 662 C C . VAL A 1 87 ? 19.575 0.738 -23.105 1.00 86.50 87 VAL A C 1
ATOM 664 O O . VAL A 1 87 ? 19.704 0.264 -24.228 1.00 86.50 87 VAL A O 1
ATOM 667 N N . SER A 1 88 ? 18.996 0.071 -22.109 1.00 88.50 88 SER A N 1
ATOM 668 C CA . SER A 1 88 ? 18.290 -1.198 -22.275 1.00 88.50 88 SER A CA 1
ATOM 669 C C . SER A 1 88 ? 17.273 -1.385 -21.158 1.00 88.50 88 SER A C 1
ATOM 671 O O . SER A 1 88 ? 17.510 -0.960 -20.025 1.00 88.50 88 SER A O 1
ATOM 673 N N . SER A 1 89 ? 16.163 -2.040 -21.479 1.00 92.94 89 SER A N 1
ATOM 674 C CA . SER A 1 89 ? 15.191 -2.525 -20.509 1.00 92.94 89 SER A CA 1
ATOM 675 C C . SER A 1 89 ? 14.817 -3.963 -20.829 1.00 92.94 89 SER A C 1
ATOM 677 O O . SER A 1 89 ? 14.768 -4.385 -21.987 1.00 92.94 89 SER A O 1
ATOM 679 N N . THR A 1 90 ? 14.557 -4.729 -19.782 1.00 95.38 90 THR A N 1
ATOM 680 C CA . THR A 1 90 ? 13.837 -5.994 -19.879 1.00 95.38 90 THR A CA 1
ATOM 681 C C . THR A 1 90 ? 12.524 -5.841 -19.137 1.00 95.38 90 THR A C 1
ATOM 683 O O . THR A 1 90 ? 12.473 -5.154 -18.125 1.00 95.38 90 THR A O 1
ATOM 686 N N . LEU A 1 91 ? 11.459 -6.462 -19.623 1.00 97.81 91 LEU A N 1
ATOM 687 C CA . LEU A 1 91 ? 10.223 -6.622 -18.870 1.00 97.81 91 LEU A CA 1
ATOM 688 C C . LEU A 1 91 ? 9.679 -8.011 -19.173 1.00 97.81 91 LEU A C 1
ATOM 690 O O . LEU A 1 91 ? 9.538 -8.400 -20.333 1.00 97.81 91 LEU A O 1
ATOM 694 N N . ARG A 1 92 ? 9.426 -8.774 -18.117 1.00 98.12 92 ARG A N 1
ATOM 695 C CA . ARG A 1 92 ? 8.759 -10.071 -18.172 1.00 98.12 92 ARG A CA 1
ATOM 696 C C . ARG A 1 92 ? 7.604 -10.028 -17.197 1.00 98.12 92 ARG A C 1
ATOM 698 O O . ARG A 1 92 ? 7.814 -9.691 -16.036 1.00 98.12 92 ARG A O 1
ATOM 705 N N . VAL A 1 93 ? 6.421 -10.3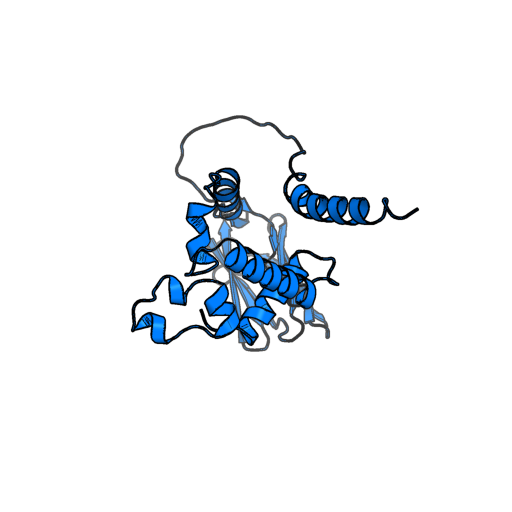75 -17.680 1.00 98.12 93 VAL A N 1
ATOM 706 C CA . VAL A 1 93 ? 5.179 -10.368 -16.909 1.00 98.12 93 VAL A CA 1
ATOM 707 C C . VAL A 1 93 ? 4.538 -11.733 -17.084 1.00 98.12 93 VAL A C 1
ATOM 709 O O . VAL A 1 93 ? 4.372 -12.198 -18.212 1.00 98.12 93 VAL A O 1
ATOM 712 N N . ASN A 1 94 ? 4.234 -12.386 -15.972 1.00 97.69 94 ASN A N 1
ATOM 713 C CA . ASN A 1 94 ? 3.615 -13.701 -15.941 1.00 97.69 94 ASN A CA 1
ATOM 714 C C . ASN A 1 94 ? 2.086 -13.580 -15.873 1.00 97.69 94 ASN A C 1
ATOM 716 O O . ASN A 1 94 ? 1.518 -12.517 -15.606 1.00 97.69 94 ASN A O 1
ATOM 720 N N . GLU A 1 95 ? 1.390 -14.690 -16.122 1.00 95.94 95 GLU A N 1
ATOM 721 C CA . GLU A 1 95 ? -0.076 -14.715 -16.107 1.00 95.94 95 GLU A CA 1
ATOM 722 C C . GLU A 1 95 ? -0.683 -14.451 -14.725 1.00 95.94 95 GLU A C 1
ATOM 724 O O . GLU A 1 95 ? -1.796 -13.937 -14.654 1.00 95.94 95 GLU A O 1
ATOM 729 N N . ASP A 1 96 ? 0.045 -14.746 -13.652 1.00 95.50 96 ASP A N 1
ATOM 730 C CA . ASP A 1 96 ? -0.357 -14.496 -12.264 1.00 95.50 96 ASP A CA 1
ATOM 731 C C . ASP A 1 96 ? -0.123 -13.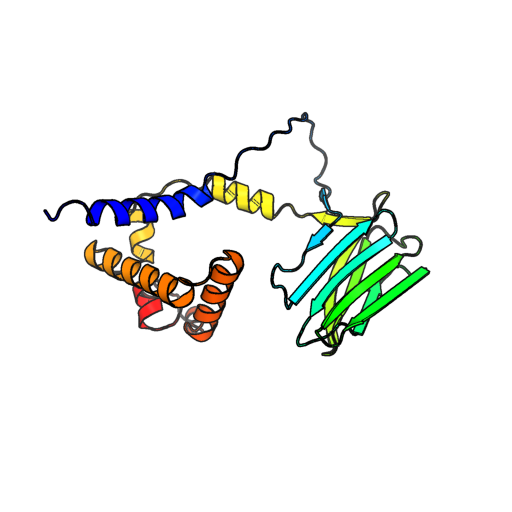043 -11.806 1.00 95.50 96 ASP A C 1
ATOM 733 O O . ASP A 1 96 ? -0.405 -12.706 -10.661 1.00 95.50 96 ASP A O 1
ATOM 737 N N . GLY A 1 97 ? 0.387 -12.178 -12.690 1.00 96.56 97 GLY A N 1
ATOM 738 C CA . GLY A 1 97 ? 0.675 -10.775 -12.393 1.00 96.56 97 GLY A CA 1
ATOM 739 C C . GLY A 1 97 ? 2.043 -10.525 -11.764 1.00 96.56 97 GLY A C 1
ATOM 740 O O . GLY A 1 97 ? 2.415 -9.363 -11.580 1.00 96.56 97 GLY A O 1
ATOM 741 N N . THR A 1 98 ? 2.832 -11.573 -11.502 1.00 98.31 98 THR A N 1
ATOM 742 C CA . THR A 1 98 ? 4.237 -11.407 -11.124 1.00 98.31 98 THR A CA 1
ATOM 743 C C . THR A 1 98 ? 5.047 -10.857 -12.295 1.00 98.31 98 THR A C 1
ATOM 745 O O . THR A 1 98 ? 4.804 -11.184 -13.462 1.00 98.31 98 THR A O 1
ATOM 748 N N . PHE A 1 99 ? 6.024 -10.003 -12.005 1.00 98.38 99 PHE A N 1
ATOM 749 C CA . PHE A 1 99 ? 6.852 -9.388 -13.033 1.00 98.38 99 PHE A CA 1
ATOM 750 C C . PHE A 1 99 ? 8.296 -9.188 -12.579 1.00 98.38 99 PHE A C 1
ATOM 752 O O . PHE A 1 99 ? 8.603 -9.117 -11.390 1.00 98.38 99 PHE A O 1
ATOM 759 N N . SER A 1 100 ? 9.191 -9.095 -13.560 1.00 98.25 100 SER A N 1
ATOM 760 C CA . SER A 1 100 ? 10.592 -8.735 -13.357 1.00 98.25 100 SER A CA 1
ATOM 761 C C . SER A 1 100 ? 11.097 -7.852 -14.492 1.00 98.25 100 SER A C 1
ATOM 763 O O . SER A 1 100 ? 10.713 -8.011 -15.655 1.00 98.25 100 SER A O 1
ATOM 765 N N . SER A 1 101 ? 11.968 -6.912 -14.153 1.00 97.56 101 SER A N 1
ATOM 766 C CA . SER A 1 101 ? 12.550 -5.954 -15.075 1.00 97.56 101 SER A CA 1
ATOM 767 C C . SER A 1 101 ? 13.941 -5.539 -14.611 1.00 97.56 101 SER A C 1
ATOM 769 O O . SER A 1 101 ? 14.226 -5.446 -13.419 1.00 97.56 101 SER A O 1
ATOM 771 N N . VAL A 1 102 ? 14.826 -5.296 -15.573 1.00 96.94 102 VAL A N 1
ATOM 772 C CA . VAL A 1 102 ? 16.115 -4.646 -15.347 1.00 96.94 102 VAL A CA 1
ATOM 773 C C . VAL A 1 102 ? 16.209 -3.479 -16.311 1.00 96.94 102 VAL A C 1
ATOM 775 O O . VAL A 1 102 ? 16.146 -3.675 -17.525 1.00 96.94 102 VAL A O 1
ATOM 778 N N . ILE A 1 103 ? 16.381 -2.276 -15.775 1.00 94.75 103 ILE A N 1
ATOM 779 C CA . ILE A 1 103 ? 16.544 -1.043 -16.542 1.00 94.75 103 ILE A CA 1
ATOM 780 C C . ILE A 1 103 ? 17.974 -0.550 -16.371 1.00 94.75 103 ILE A C 1
ATOM 782 O O . ILE A 1 103 ? 18.475 -0.408 -15.257 1.00 94.75 103 ILE A O 1
ATOM 786 N N . ASN A 1 104 ? 18.628 -0.260 -17.491 1.00 93.25 104 ASN A N 1
ATOM 787 C CA . ASN A 1 104 ? 19.921 0.409 -17.531 1.00 93.25 104 ASN A CA 1
ATOM 788 C C . ASN A 1 104 ? 19.714 1.839 -18.050 1.00 93.25 104 ASN A C 1
ATOM 790 O O . ASN A 1 104 ? 19.551 2.023 -19.262 1.00 93.25 104 ASN A O 1
ATOM 794 N N . PRO A 1 105 ? 19.711 2.853 -17.170 1.00 91.00 105 PRO A N 1
ATOM 795 C CA . PRO A 1 105 ? 19.529 4.246 -17.548 1.00 91.00 105 PRO A CA 1
ATOM 796 C C . PRO A 1 105 ? 20.697 4.759 -18.393 1.00 91.00 105 PRO A C 1
ATOM 798 O O . PRO A 1 105 ? 21.857 4.358 -18.215 1.00 91.00 105 PRO A O 1
ATOM 801 N N . SER A 1 106 ? 20.409 5.717 -19.273 1.00 89.38 106 SER A N 1
ATOM 802 C CA . SER A 1 106 ? 21.431 6.512 -19.951 1.00 89.38 106 SER A CA 1
ATOM 803 C C . SER A 1 106 ? 22.192 7.387 -18.956 1.00 89.38 106 SER A C 1
ATOM 805 O O . SER A 1 106 ? 22.079 7.253 -17.736 1.00 89.38 106 SER A O 1
ATOM 807 N N . SER A 1 107 ? 23.061 8.269 -19.445 1.00 86.38 107 SER A N 1
ATOM 808 C CA . SER A 1 107 ? 23.634 9.284 -18.556 1.00 86.38 107 SER A CA 1
ATOM 809 C C . SER A 1 107 ? 22.510 10.167 -18.003 1.00 86.38 107 SER A C 1
ATOM 811 O O . SER A 1 107 ? 21.578 10.468 -18.758 1.00 86.38 107 SER A O 1
ATOM 813 N N . PRO A 1 108 ? 22.560 10.528 -16.709 1.00 84.88 108 PRO A N 1
ATOM 814 C CA . PRO A 1 108 ? 21.554 11.384 -16.098 1.00 84.88 108 PRO A CA 1
ATOM 815 C C . PRO A 1 108 ? 21.528 12.737 -16.812 1.00 84.88 108 PRO A C 1
ATOM 817 O O . PRO A 1 108 ? 22.574 13.298 -17.139 1.00 84.88 108 PRO A O 1
ATOM 820 N N . THR A 1 109 ? 20.326 13.245 -17.067 1.00 83.81 109 THR A N 1
ATOM 821 C CA . THR A 1 109 ? 20.091 14.559 -17.687 1.00 83.81 109 THR A CA 1
ATOM 822 C C . THR A 1 109 ? 19.938 15.678 -16.647 1.00 83.81 109 THR A C 1
ATOM 824 O O . THR A 1 109 ? 19.912 16.850 -17.013 1.00 83.81 109 THR A O 1
ATOM 827 N N . GLY A 1 110 ? 19.893 15.327 -15.358 1.00 86.75 110 GLY A N 1
ATOM 828 C CA . GLY A 1 110 ? 19.824 16.227 -14.207 1.00 86.75 110 GLY A CA 1
ATOM 829 C C . GLY A 1 110 ? 19.993 15.458 -12.890 1.00 86.75 110 GLY A C 1
ATOM 830 O O . GLY A 1 110 ? 20.352 14.281 -12.898 1.00 86.75 110 GLY A O 1
ATOM 831 N N . ASP A 1 111 ? 19.700 16.111 -11.763 1.00 89.44 111 ASP A N 1
ATOM 832 C CA . ASP A 1 111 ? 19.911 15.546 -10.416 1.00 89.44 111 ASP A CA 1
ATOM 833 C C . ASP A 1 111 ? 18.801 14.581 -9.963 1.00 89.44 111 ASP A C 1
ATOM 835 O O . ASP A 1 111 ? 18.900 13.952 -8.908 1.00 89.44 111 ASP A O 1
ATOM 839 N N . SER A 1 112 ? 17.717 14.466 -10.732 1.00 91.75 112 SER A N 1
ATOM 840 C CA . SER A 1 112 ? 16.639 13.517 -10.461 1.00 91.75 112 SER A CA 1
ATOM 841 C C . SER A 1 112 ? 15.881 13.112 -11.716 1.00 91.75 112 SER A C 1
ATOM 843 O O . SER A 1 112 ? 15.876 13.838 -12.708 1.00 91.75 112 SER A O 1
ATOM 845 N N . ASP A 1 113 ? 15.187 11.985 -11.618 1.00 93.38 113 ASP A N 1
ATOM 846 C CA . ASP A 1 113 ? 14.269 11.455 -12.611 1.00 93.38 113 ASP A CA 1
ATOM 847 C C . ASP A 1 113 ? 13.036 10.808 -11.943 1.00 93.38 113 ASP A C 1
ATOM 849 O O . ASP A 1 113 ? 12.937 10.738 -10.714 1.00 93.38 113 ASP A O 1
ATOM 853 N N . GLU A 1 114 ? 12.095 10.337 -12.756 1.00 94.12 114 GLU A N 1
ATOM 854 C CA . GLU A 1 114 ? 10.913 9.579 -12.355 1.00 94.12 114 GLU A CA 1
ATOM 855 C C . GLU A 1 114 ? 10.947 8.198 -13.020 1.00 94.12 114 GLU A C 1
ATOM 857 O O . GLU A 1 114 ? 10.994 8.092 -14.248 1.00 94.12 114 GLU A O 1
ATOM 862 N N . LEU A 1 115 ? 10.919 7.150 -12.196 1.00 94.88 115 LEU A N 1
ATOM 863 C CA . LEU A 1 115 ? 10.645 5.780 -12.612 1.00 94.88 115 LEU A CA 1
ATOM 864 C C . LEU A 1 115 ? 9.132 5.576 -12.625 1.00 94.88 115 LEU A C 1
ATOM 866 O O . LEU A 1 115 ? 8.483 5.759 -11.598 1.00 94.88 115 LEU A O 1
ATOM 870 N N . ILE A 1 116 ? 8.593 5.173 -13.768 1.00 96.69 116 ILE A N 1
ATOM 871 C CA . ILE A 1 116 ? 7.157 5.021 -13.984 1.00 96.69 116 ILE A CA 1
ATOM 872 C C . ILE A 1 116 ? 6.857 3.558 -14.279 1.00 96.69 116 ILE A C 1
ATOM 874 O O .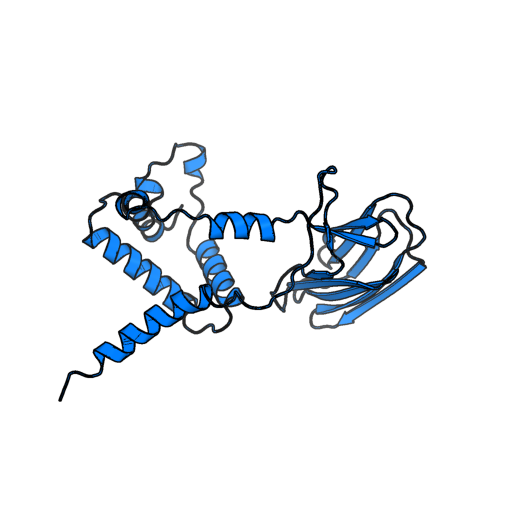 ILE A 1 116 ? 7.348 3.020 -15.271 1.00 96.69 116 ILE A O 1
ATOM 878 N N . ILE A 1 117 ? 6.016 2.933 -13.456 1.00 97.56 117 ILE A N 1
ATOM 879 C CA . ILE A 1 117 ? 5.421 1.619 -13.731 1.00 97.56 117 ILE A CA 1
ATOM 880 C C . ILE A 1 117 ? 3.997 1.855 -14.237 1.00 97.56 117 ILE A C 1
ATOM 882 O O . ILE A 1 117 ? 3.177 2.445 -13.534 1.00 97.56 117 ILE A O 1
ATOM 886 N N . THR A 1 118 ? 3.701 1.413 -15.459 1.00 98.12 118 THR A N 1
ATOM 887 C CA . THR A 1 118 ? 2.369 1.542 -16.069 1.00 98.12 118 THR A CA 1
ATOM 888 C C . THR A 1 118 ? 1.622 0.220 -15.966 1.00 98.12 118 THR A C 1
ATOM 890 O O . THR A 1 118 ? 2.119 -0.815 -16.417 1.00 98.12 118 THR A O 1
ATOM 893 N N . LEU A 1 119 ? 0.419 0.252 -15.399 1.00 98.06 119 LEU A N 1
ATOM 894 C CA . LEU A 1 119 ? -0.459 -0.910 -15.251 1.00 98.06 119 LEU A CA 1
ATOM 895 C C . LEU A 1 119 ? -1.431 -1.033 -16.435 1.00 98.06 119 LEU A C 1
ATOM 897 O O . LEU A 1 119 ? -1.615 -0.088 -17.206 1.00 98.06 119 LEU A O 1
ATOM 901 N N . GLN A 1 120 ? -2.056 -2.197 -16.595 1.00 97.69 120 GLN A N 1
ATOM 902 C CA . GLN A 1 120 ? -2.968 -2.515 -17.697 1.00 97.69 120 GLN A CA 1
ATOM 903 C C . GLN A 1 120 ? -4.208 -1.609 -17.729 1.00 97.69 120 GLN A C 1
ATOM 905 O O . GLN A 1 120 ? -4.702 -1.280 -18.809 1.00 97.69 120 GLN A O 1
ATOM 910 N N . SER A 1 121 ? -4.677 -1.152 -16.570 1.00 96.62 121 SER A N 1
ATOM 911 C CA . SER A 1 121 ? -5.735 -0.147 -16.434 1.00 96.62 121 SER A CA 1
ATOM 912 C C . SER A 1 121 ? -5.353 1.236 -16.978 1.00 96.62 121 SER A C 1
ATOM 914 O O . SER A 1 121 ? -6.221 2.092 -17.156 1.00 96.62 121 SER A O 1
ATOM 916 N N . GLY A 1 122 ? -4.062 1.477 -17.232 1.00 96.88 122 GLY A N 1
ATOM 917 C CA . GLY A 1 122 ? -3.495 2.786 -17.544 1.00 96.88 122 GLY A CA 1
ATOM 918 C C . GLY A 1 122 ? -3.077 3.589 -16.308 1.00 96.88 122 GLY A C 1
ATOM 919 O O . GLY A 1 122 ? -2.569 4.703 -16.464 1.00 96.88 122 GLY A O 1
ATOM 920 N N . ALA A 1 123 ? -3.260 3.047 -15.097 1.00 96.19 123 ALA A N 1
ATOM 921 C CA . ALA A 1 123 ? -2.709 3.631 -13.879 1.00 96.19 123 ALA A CA 1
ATOM 922 C C . ALA A 1 123 ? -1.175 3.703 -13.948 1.00 96.19 123 ALA A C 1
ATOM 924 O O . ALA A 1 123 ? -0.517 2.840 -14.535 1.00 96.19 123 ALA A O 1
ATOM 925 N N . LYS A 1 124 ? -0.608 4.749 -13.344 1.00 96.81 124 LYS A N 1
ATOM 926 C CA . LYS A 1 124 ? 0.834 4.995 -13.309 1.00 96.81 124 LYS A CA 1
ATOM 927 C C . LYS A 1 124 ? 1.301 5.120 -11.873 1.00 96.81 124 LYS A C 1
ATOM 929 O O . LYS A 1 124 ? 0.713 5.866 -11.092 1.00 96.81 124 LYS A O 1
ATOM 934 N N . LEU A 1 125 ? 2.338 4.361 -11.546 1.00 96.19 125 LEU A N 1
ATOM 935 C CA . LEU A 1 125 ? 3.025 4.419 -10.267 1.00 96.19 125 LEU A CA 1
ATOM 936 C C . LEU A 1 125 ? 4.358 5.127 -10.495 1.00 96.19 125 LEU A C 1
ATOM 938 O O . LEU A 1 125 ? 5.245 4.581 -11.153 1.00 96.19 125 LEU A O 1
ATOM 942 N N . ASP A 1 126 ? 4.463 6.348 -9.981 1.00 95.19 126 ASP A N 1
ATOM 943 C CA . ASP A 1 126 ? 5.607 7.227 -10.202 1.00 95.19 126 ASP A CA 1
ATOM 944 C C . ASP A 1 126 ? 6.504 7.264 -8.957 1.00 95.19 126 ASP A C 1
ATOM 946 O O . ASP A 1 126 ? 6.066 7.613 -7.857 1.00 95.19 126 ASP A O 1
ATOM 950 N N . TYR A 1 127 ? 7.785 6.947 -9.133 1.00 93.88 127 TYR A N 1
ATOM 951 C CA . TYR A 1 127 ? 8.784 6.952 -8.068 1.00 93.88 127 TYR A CA 1
ATOM 952 C C . TYR A 1 127 ? 9.911 7.917 -8.405 1.00 93.88 127 TYR A C 1
ATOM 954 O O . TYR A 1 127 ? 10.581 7.785 -9.430 1.00 93.88 127 TYR A O 1
ATOM 962 N N . ARG A 1 128 ? 10.155 8.886 -7.520 1.00 92.81 128 ARG A N 1
ATOM 963 C CA . ARG A 1 128 ? 11.264 9.828 -7.683 1.00 92.81 128 ARG A CA 1
ATOM 964 C C . ARG A 1 128 ? 12.591 9.151 -7.360 1.00 92.81 128 ARG A C 1
ATOM 966 O O . ARG A 1 128 ? 12.772 8.612 -6.274 1.00 92.81 128 ARG A O 1
ATOM 973 N N . ILE A 1 129 ? 13.539 9.283 -8.274 1.00 91.94 129 ILE A N 1
ATOM 974 C CA . ILE A 1 129 ? 14.898 8.755 -8.180 1.00 91.94 129 ILE A CA 1
ATOM 975 C C . ILE A 1 129 ? 15.867 9.937 -8.320 1.00 91.94 129 ILE A C 1
ATOM 977 O O . ILE A 1 129 ? 15.668 10.823 -9.143 1.00 91.94 129 ILE A O 1
ATOM 981 N N . MET A 1 130 ? 16.891 10.008 -7.477 1.00 91.94 130 MET A N 1
ATOM 982 C CA . MET A 1 130 ? 17.888 11.079 -7.437 1.00 91.94 130 MET A CA 1
ATOM 983 C C . MET A 1 130 ? 19.261 10.571 -7.868 1.00 91.94 130 MET A C 1
ATOM 985 O O . MET A 1 130 ? 19.555 9.385 -7.733 1.00 91.94 130 MET A O 1
ATOM 989 N N . TYR A 1 131 ? 20.115 11.468 -8.358 1.00 87.88 131 TYR A N 1
ATOM 990 C CA . TYR A 1 131 ? 21.477 11.158 -8.777 1.00 87.88 131 TYR A CA 1
ATOM 991 C C . TYR A 1 131 ? 22.505 11.989 -8.005 1.00 87.88 131 TYR A C 1
ATOM 993 O O . TYR A 1 131 ? 22.491 13.215 -8.026 1.00 87.88 131 TYR A O 1
ATOM 1001 N N . SER A 1 132 ? 23.437 11.311 -7.335 1.00 86.44 132 SER A N 1
ATOM 1002 C CA . SER A 1 132 ? 24.603 11.925 -6.685 1.00 86.44 132 SER A CA 1
ATOM 1003 C C . SER A 1 132 ? 25.727 10.892 -6.643 1.00 86.44 132 SER A C 1
ATOM 1005 O O . SER A 1 132 ? 25.837 10.100 -5.701 1.00 86.44 132 SER A O 1
ATOM 1007 N N . GLY A 1 133 ? 26.501 10.826 -7.730 1.00 84.44 133 GLY A N 1
ATOM 1008 C CA . GLY A 1 133 ? 27.508 9.786 -7.982 1.00 84.44 133 GLY A CA 1
ATOM 1009 C C . GLY A 1 133 ? 26.910 8.432 -8.383 1.00 84.44 133 GLY A C 1
ATOM 1010 O O . GLY A 1 133 ? 27.436 7.775 -9.275 1.00 84.44 133 GLY A O 1
ATOM 1011 N N . ASN A 1 134 ? 25.783 8.054 -7.777 1.00 86.88 134 ASN A N 1
ATOM 1012 C CA . ASN A 1 134 ? 24.936 6.939 -8.184 1.00 86.88 134 ASN A CA 1
ATOM 1013 C C . ASN A 1 134 ? 23.448 7.311 -8.054 1.00 86.88 134 ASN A C 1
ATOM 1015 O O . ASN A 1 134 ? 23.117 8.313 -7.412 1.00 86.88 134 ASN A O 1
ATOM 1019 N N . TRP A 1 135 ? 22.569 6.506 -8.654 1.00 89.69 135 TRP A N 1
ATOM 1020 C CA . TRP A 1 135 ? 21.123 6.602 -8.468 1.00 89.69 135 TRP A CA 1
ATOM 1021 C C . TRP A 1 135 ? 20.708 6.164 -7.056 1.00 89.69 135 TRP A C 1
ATOM 1023 O O . TRP A 1 135 ? 21.314 5.255 -6.491 1.00 89.69 135 TRP A O 1
ATOM 1033 N N . TYR A 1 136 ? 19.689 6.804 -6.483 1.00 91.56 136 TYR A N 1
ATOM 1034 C CA . TYR A 1 136 ? 19.115 6.459 -5.177 1.00 91.56 136 TYR A CA 1
ATOM 1035 C C . TYR A 1 136 ? 17.677 6.979 -5.035 1.00 91.56 136 TYR A C 1
ATOM 1037 O O . TYR A 1 136 ? 17.285 7.937 -5.698 1.00 91.56 136 TYR A O 1
ATOM 1045 N N . PHE A 1 137 ? 16.896 6.391 -4.136 1.00 92.06 137 PHE A N 1
ATOM 1046 C CA . PHE A 1 137 ? 15.630 6.946 -3.663 1.00 92.06 137 PHE A CA 1
ATOM 1047 C C . PHE A 1 137 ? 15.883 7.912 -2.502 1.00 92.06 137 PHE A C 1
ATOM 1049 O O . PHE A 1 137 ? 16.641 7.565 -1.589 1.00 92.06 137 PHE A O 1
ATOM 1056 N N . PRO A 1 138 ? 15.280 9.113 -2.501 1.00 90.00 138 PRO A N 1
ATOM 1057 C CA . PRO A 1 138 ? 15.376 10.011 -1.362 1.00 90.00 138 PRO A CA 1
ATOM 1058 C C . PRO A 1 138 ? 14.596 9.442 -0.176 1.00 90.00 138 PRO A C 1
ATOM 1060 O O . PRO A 1 138 ? 13.374 9.319 -0.241 1.00 90.00 138 PRO A O 1
ATOM 1063 N N . ASP A 1 139 ? 15.291 9.144 0.917 1.00 83.75 139 ASP A N 1
ATOM 1064 C CA . ASP A 1 139 ? 14.654 8.802 2.182 1.00 83.75 139 ASP A CA 1
ATOM 1065 C C . ASP A 1 139 ? 14.342 10.081 2.970 1.00 83.75 139 ASP A C 1
ATOM 1067 O O . ASP A 1 139 ? 15.229 10.876 3.301 1.00 83.75 139 ASP A O 1
ATOM 1071 N N . ASN A 1 140 ? 13.054 10.291 3.239 1.00 78.56 140 ASN A N 1
ATOM 1072 C CA . ASN A 1 140 ? 12.553 11.419 4.017 1.00 78.56 140 ASN A CA 1
ATOM 1073 C C . ASN A 1 140 ? 12.567 11.158 5.529 1.00 78.56 140 ASN A C 1
ATOM 1075 O O . ASN A 1 140 ? 12.084 12.003 6.283 1.00 78.56 140 ASN A O 1
ATOM 1079 N N . LYS A 1 141 ? 13.102 10.010 5.967 1.00 80.81 141 LYS A N 1
ATOM 1080 C CA . LYS A 1 141 ? 13.233 9.621 7.373 1.00 80.81 141 LYS A CA 1
ATOM 1081 C C . LYS A 1 141 ? 11.891 9.593 8.103 1.00 80.81 141 LYS A C 1
ATOM 1083 O O . LYS A 1 141 ? 11.839 9.771 9.320 1.00 80.81 141 LYS A O 1
ATOM 1088 N N . LEU A 1 142 ? 10.785 9.359 7.386 1.00 76.06 142 LEU A N 1
ATOM 1089 C CA . LEU A 1 142 ? 9.463 9.252 8.011 1.00 76.06 142 LEU A CA 1
ATOM 1090 C C . LEU A 1 142 ? 9.415 8.100 9.010 1.00 76.06 142 LEU A C 1
ATOM 1092 O O . LEU A 1 142 ? 8.826 8.257 10.072 1.00 76.06 142 LEU A O 1
ATOM 1096 N N . SER A 1 143 ? 10.057 6.969 8.703 1.00 74.44 143 SER A N 1
ATOM 1097 C CA . SER A 1 143 ? 10.119 5.842 9.638 1.00 74.44 143 SER A CA 1
ATOM 1098 C C . SER A 1 143 ? 10.850 6.222 10.925 1.00 74.44 143 SER A C 1
ATOM 1100 O O . SER A 1 143 ? 10.337 5.963 12.007 1.00 74.44 143 SER A O 1
ATOM 1102 N N . GLU A 1 144 ? 12.014 6.869 10.824 1.00 82.56 144 GLU A N 1
ATOM 1103 C CA . GLU A 1 144 ? 12.774 7.341 11.991 1.00 82.56 144 GLU A CA 1
ATOM 1104 C C . GLU A 1 144 ? 11.970 8.375 12.787 1.00 82.56 144 GLU A C 1
ATOM 1106 O O . GLU A 1 144 ? 11.884 8.294 14.007 1.00 82.56 144 GLU A O 1
ATOM 1111 N N . THR A 1 145 ? 11.321 9.312 12.092 1.00 83.00 145 THR A N 1
ATOM 1112 C CA . THR A 1 145 ? 10.499 10.362 12.709 1.00 83.00 145 THR A CA 1
ATOM 1113 C C . THR A 1 145 ? 9.302 9.767 13.447 1.00 83.00 145 THR A C 1
ATOM 1115 O O . THR A 1 145 ? 9.043 10.123 14.595 1.00 83.00 145 THR A O 1
ATOM 1118 N N . ASN A 1 146 ? 8.585 8.836 12.818 1.00 80.75 146 ASN A N 1
ATOM 1119 C CA . ASN A 1 146 ? 7.452 8.152 13.431 1.00 80.75 146 ASN A CA 1
ATOM 1120 C C . ASN A 1 146 ? 7.902 7.313 14.630 1.00 80.75 146 ASN A C 1
ATOM 1122 O O . ASN A 1 146 ? 7.268 7.377 15.680 1.00 80.75 146 ASN A O 1
ATOM 1126 N N . ASN A 1 147 ? 9.020 6.591 14.515 1.00 85.19 147 ASN A N 1
ATOM 1127 C CA . ASN A 1 147 ? 9.589 5.838 15.632 1.00 85.19 147 ASN A CA 1
ATOM 1128 C C . ASN A 1 147 ? 9.974 6.759 16.790 1.00 85.19 147 ASN A C 1
ATOM 1130 O O . ASN A 1 147 ? 9.600 6.482 17.923 1.00 85.19 147 ASN A O 1
ATOM 1134 N N . ALA A 1 148 ? 10.614 7.898 16.519 1.00 87.00 148 ALA A N 1
ATOM 1135 C CA . ALA A 1 148 ? 10.935 8.878 17.550 1.00 87.00 148 ALA A CA 1
ATOM 1136 C C . ALA A 1 148 ? 9.672 9.408 18.250 1.00 87.00 148 ALA A C 1
ATOM 1138 O O . ALA A 1 148 ? 9.674 9.587 19.467 1.00 87.00 148 ALA A O 1
ATOM 1139 N N . VAL A 1 149 ? 8.570 9.628 17.523 1.00 85.19 149 VAL A N 1
ATOM 1140 C CA . VAL A 1 149 ? 7.281 9.994 18.138 1.00 85.19 149 VAL A CA 1
ATOM 1141 C C . VAL A 1 149 ? 6.781 8.883 19.063 1.00 85.19 149 VAL A C 1
ATOM 1143 O O . VAL A 1 149 ? 6.340 9.189 20.169 1.00 85.19 149 VAL A O 1
ATOM 1146 N N . LEU A 1 150 ? 6.878 7.618 18.643 1.00 83.75 150 LEU A N 1
ATOM 1147 C CA . LEU A 1 150 ? 6.444 6.454 19.423 1.00 83.75 150 LEU A CA 1
ATOM 1148 C C . LEU A 1 150 ? 7.307 6.217 20.674 1.00 83.75 150 LEU A C 1
ATOM 1150 O O . LEU A 1 150 ? 6.770 5.949 21.747 1.00 83.75 150 LEU A O 1
ATOM 1154 N N . GLU A 1 151 ? 8.625 6.367 20.566 1.00 85.75 151 GLU A N 1
ATOM 1155 C CA . GLU A 1 151 ? 9.569 6.241 21.686 1.00 85.75 151 GLU A CA 1
ATOM 1156 C C . GLU A 1 151 ? 9.375 7.339 22.737 1.00 85.75 151 GLU A C 1
ATOM 1158 O O . GLU A 1 151 ? 9.579 7.112 23.929 1.00 85.75 151 GLU A O 1
ATOM 1163 N N . ASN A 1 152 ? 8.933 8.523 22.307 1.00 82.06 152 ASN A N 1
ATOM 1164 C CA . ASN A 1 152 ? 8.670 9.664 23.180 1.00 82.06 152 ASN A CA 1
ATOM 1165 C C . ASN A 1 152 ? 7.194 9.778 23.600 1.00 82.06 152 ASN A C 1
ATOM 1167 O O . ASN A 1 152 ? 6.771 10.831 24.089 1.00 82.06 152 ASN A O 1
ATOM 1171 N N . VAL A 1 153 ? 6.391 8.716 23.442 1.00 80.06 153 VAL A N 1
ATOM 1172 C CA . VAL A 1 153 ? 5.005 8.704 23.929 1.00 80.06 153 VAL A CA 1
ATOM 1173 C C . VAL A 1 153 ? 5.001 8.833 25.450 1.00 80.06 153 VAL A C 1
ATOM 1175 O O . VAL A 1 153 ? 5.376 7.926 26.193 1.00 80.06 153 VAL A O 1
ATOM 1178 N N . ILE A 1 154 ? 4.530 9.981 25.933 1.00 78.25 154 ILE A N 1
ATOM 1179 C CA . ILE A 1 154 ? 4.354 10.227 27.361 1.00 78.25 154 ILE A CA 1
ATOM 1180 C C . ILE A 1 154 ? 3.134 9.439 27.832 1.00 78.25 154 ILE A C 1
ATOM 1182 O O . ILE A 1 154 ? 2.022 9.640 27.339 1.00 78.25 154 ILE A O 1
ATOM 1186 N N . SER A 1 155 ? 3.331 8.569 28.824 1.00 77.31 155 SER A N 1
ATOM 1187 C CA . SER A 1 155 ? 2.220 7.888 29.488 1.00 77.31 155 SER A CA 1
ATOM 1188 C C . SER A 1 155 ? 1.268 8.924 30.084 1.00 77.31 155 SER A C 1
ATOM 1190 O O . SER A 1 155 ? 1.646 9.734 30.934 1.00 77.31 155 SER A O 1
ATOM 1192 N N . THR A 1 156 ? 0.025 8.921 29.610 1.00 74.44 156 THR A N 1
ATOM 1193 C CA . THR A 1 156 ? -1.024 9.806 30.113 1.00 74.44 156 THR A CA 1
ATOM 1194 C C . THR A 1 156 ? -1.938 9.045 31.061 1.00 74.44 156 THR A C 1
ATOM 1196 O O . THR A 1 156 ? -2.134 7.834 30.950 1.00 74.44 156 THR A O 1
ATOM 1199 N N . SER A 1 157 ? -2.504 9.755 32.038 1.00 81.56 157 SER A N 1
ATOM 1200 C CA . SER A 1 157 ? -3.455 9.145 32.966 1.00 81.56 157 SER A CA 1
ATOM 1201 C C . SER A 1 157 ? -4.682 8.614 32.218 1.00 81.56 157 SER A C 1
ATOM 1203 O O . SER A 1 157 ? -5.100 9.212 31.227 1.00 81.56 157 SER A O 1
ATOM 1205 N N . ALA A 1 158 ? -5.328 7.566 32.741 1.00 76.81 158 ALA A N 1
ATOM 1206 C CA . ALA A 1 158 ? -6.574 7.041 32.171 1.00 76.81 158 ALA A CA 1
ATOM 1207 C C . ALA A 1 158 ? -7.622 8.143 31.918 1.00 76.81 158 ALA A C 1
ATOM 1209 O O . ALA A 1 158 ? -8.255 8.196 30.866 1.00 76.81 158 ALA A O 1
ATOM 1210 N N . LYS A 1 159 ? -7.715 9.116 32.836 1.00 79.25 159 LYS A N 1
ATOM 1211 C CA . LYS A 1 159 ? -8.621 10.271 32.733 1.00 79.25 159 LYS A CA 1
ATOM 1212 C C . LYS A 1 159 ? -8.418 11.116 31.468 1.00 79.25 159 LYS A C 1
ATOM 1214 O O . LYS A 1 159 ? -9.349 11.783 31.035 1.00 79.25 159 LYS A O 1
ATOM 1219 N N . SER A 1 160 ? -7.227 11.103 30.874 1.00 79.12 160 SER A N 1
ATOM 1220 C CA . SER A 1 160 ? -6.903 11.902 29.689 1.00 79.12 160 SER A CA 1
ATOM 1221 C C . SER A 1 160 ? -7.539 11.346 28.409 1.00 79.12 160 SER A C 1
ATOM 1223 O O . SER A 1 160 ? -7.865 12.121 27.505 1.00 79.12 160 SER A O 1
ATOM 1225 N N . TRP A 1 161 ? -7.767 10.028 28.339 1.00 85.06 161 TRP A N 1
ATOM 1226 C CA . TRP A 1 161 ? -8.278 9.360 27.139 1.00 85.06 161 TRP A CA 1
ATOM 1227 C C . TRP A 1 161 ? -9.670 8.740 27.288 1.00 85.06 161 TRP A C 1
ATOM 1229 O O . TRP A 1 161 ? -10.295 8.482 26.265 1.00 85.06 161 TRP A O 1
ATOM 1239 N N . VAL A 1 162 ? -10.207 8.553 28.502 1.00 89.50 162 VAL A N 1
ATOM 1240 C CA . VAL A 1 162 ? -11.542 7.936 28.709 1.00 89.50 162 VAL A CA 1
ATOM 1241 C C . VAL A 1 162 ? -12.658 8.601 27.905 1.00 89.50 162 VAL A C 1
ATOM 1243 O O . VAL A 1 162 ? -13.523 7.900 27.390 1.00 89.50 162 VAL A O 1
ATOM 1246 N N . GLY A 1 163 ? -12.593 9.923 27.710 1.00 87.31 163 GLY A N 1
ATOM 1247 C CA . GLY A 1 163 ? -13.547 10.665 26.880 1.00 87.31 163 GLY A CA 1
ATOM 1248 C C . GLY A 1 163 ? -13.492 10.330 25.383 1.00 87.31 163 GLY A C 1
ATOM 1249 O O . GLY A 1 163 ? -14.401 10.696 24.653 1.00 87.31 163 GLY A O 1
ATOM 1250 N N . TYR A 1 164 ? -12.428 9.682 24.897 1.00 88.19 164 TYR A N 1
ATOM 1251 C CA . TYR A 1 164 ? -12.359 9.143 23.532 1.00 88.19 164 TYR A CA 1
ATOM 1252 C C . TYR A 1 164 ? -12.925 7.724 23.433 1.00 88.19 164 TYR A C 1
ATOM 1254 O O . TYR A 1 164 ? -13.252 7.281 22.339 1.00 88.19 164 TYR A O 1
ATOM 1262 N N . VAL A 1 165 ? -13.074 7.014 24.553 1.00 90.94 165 VAL A N 1
ATOM 1263 C CA . VAL A 1 165 ? -13.681 5.677 24.569 1.00 90.94 165 VAL A CA 1
ATOM 1264 C C . VAL A 1 165 ? -15.188 5.793 24.743 1.00 90.94 165 VAL A C 1
ATOM 1266 O O . VAL A 1 165 ? -15.939 5.242 23.945 1.00 90.94 165 VAL A O 1
ATOM 1269 N N . THR A 1 166 ? -15.631 6.568 25.737 1.00 91.50 166 THR A N 1
ATOM 1270 C CA . THR A 1 166 ? -17.054 6.817 26.013 1.00 91.50 166 THR A CA 1
ATOM 1271 C C . THR A 1 166 ? -17.263 8.265 26.440 1.00 91.50 166 THR A C 1
ATOM 1273 O O . THR A 1 166 ? -16.385 8.867 27.061 1.00 91.50 166 THR A O 1
ATOM 1276 N N . ASP A 1 167 ? -18.437 8.818 26.173 1.00 89.81 167 ASP A N 1
ATOM 1277 C CA . ASP A 1 167 ? -18.845 10.133 26.671 1.00 89.81 167 ASP A CA 1
ATOM 1278 C C . ASP A 1 167 ? -19.225 10.129 28.159 1.00 89.81 167 ASP A C 1
ATOM 1280 O O . ASP A 1 167 ? -18.943 11.096 28.869 1.00 89.81 167 ASP A O 1
ATOM 1284 N N . GLU A 1 168 ? -19.787 9.021 28.645 1.00 89.19 168 GLU A N 1
ATOM 1285 C CA . GLU A 1 168 ? -20.137 8.788 30.053 1.00 89.19 168 GLU A CA 1
ATOM 1286 C C . GLU A 1 168 ? -18.918 8.783 30.989 1.00 89.19 168 GLU A C 1
ATOM 1288 O O . GLU A 1 168 ? -19.043 9.114 32.167 1.00 89.19 168 GLU A O 1
ATOM 1293 N N . GLN A 1 169 ? -17.742 8.386 30.483 1.00 86.94 169 GLN A N 1
ATOM 1294 C CA . GLN A 1 169 ? -16.477 8.258 31.228 1.00 86.94 169 GLN A CA 1
ATOM 1295 C C . GLN A 1 169 ? -16.558 7.359 32.480 1.00 86.94 169 GLN A C 1
ATOM 1297 O O . GLN A 1 169 ? -15.657 7.373 33.322 1.00 86.94 169 GLN A O 1
ATOM 1302 N N . ALA A 1 170 ? -17.617 6.555 32.598 1.00 90.88 170 ALA A N 1
ATOM 1303 C CA . ALA A 1 170 ? -17.806 5.589 33.669 1.00 90.88 170 ALA A CA 1
ATOM 1304 C C . ALA A 1 170 ? -16.945 4.341 33.428 1.00 90.88 170 ALA A C 1
ATOM 1306 O O . ALA A 1 170 ? -16.860 3.849 32.304 1.00 90.88 170 ALA A O 1
ATOM 1307 N N . GLU A 1 171 ? -16.344 3.799 34.490 1.00 89.38 171 GLU A N 1
ATOM 1308 C CA . GLU A 1 171 ? -15.429 2.649 34.414 1.00 89.38 171 GLU A CA 1
ATOM 1309 C C . GLU A 1 171 ? -16.062 1.433 33.720 1.00 89.38 171 GLU A C 1
ATOM 1311 O O . GLU A 1 171 ? -15.437 0.816 32.860 1.00 89.38 171 GLU A O 1
ATOM 1316 N N . GLU A 1 172 ? -17.323 1.128 34.035 1.00 92.69 172 GLU A N 1
ATOM 1317 C CA . GLU A 1 172 ? -18.057 0.025 33.408 1.00 92.69 172 GLU A CA 1
ATOM 1318 C C . GLU A 1 172 ? -18.276 0.252 31.905 1.00 92.69 172 GLU A C 1
ATOM 1320 O O . GLU A 1 172 ? -18.040 -0.654 31.110 1.00 92.69 172 GLU A O 1
ATOM 1325 N N . SER A 1 173 ? -18.650 1.472 31.510 1.00 91.62 173 SER A N 1
ATOM 1326 C CA . SER A 1 173 ? -18.869 1.850 30.106 1.00 91.62 173 SER A CA 1
ATOM 1327 C C . SER A 1 173 ? -17.569 1.761 29.302 1.00 91.62 173 SER A C 1
ATOM 1329 O O . SER A 1 173 ? -17.538 1.204 28.202 1.00 91.62 173 SER A O 1
ATOM 1331 N N . VAL A 1 174 ? -16.464 2.249 29.880 1.00 91.81 174 VAL A N 1
ATOM 1332 C CA . VAL A 1 174 ? -15.119 2.149 29.294 1.00 91.81 174 VAL A CA 1
ATOM 1333 C C . VAL A 1 174 ? -14.731 0.689 29.108 1.00 91.81 174 VAL A C 1
ATOM 1335 O O . VAL A 1 174 ? -14.310 0.309 28.018 1.00 91.81 174 VAL A O 1
ATOM 1338 N N . LYS A 1 175 ? -14.910 -0.138 30.142 1.00 92.81 175 LYS A N 1
ATOM 1339 C CA . LYS A 1 175 ? -14.586 -1.562 30.081 1.00 92.81 175 LYS A CA 1
ATOM 1340 C C . LYS A 1 175 ? -15.388 -2.282 28.997 1.00 92.81 175 LYS A C 1
ATOM 1342 O O . LYS A 1 175 ? -14.788 -2.951 28.170 1.00 92.81 175 LYS A O 1
ATOM 1347 N N . GLN A 1 176 ? -16.709 -2.108 28.969 1.00 94.31 176 GLN A N 1
ATOM 1348 C CA . GLN A 1 176 ? -17.572 -2.741 27.966 1.00 94.31 176 GLN A CA 1
ATOM 1349 C C . GLN A 1 176 ? -17.176 -2.342 26.542 1.00 94.31 176 GLN A C 1
ATOM 1351 O O . GLN A 1 176 ? -17.086 -3.196 25.667 1.00 94.31 176 GLN A O 1
ATOM 1356 N N . THR A 1 177 ? -16.878 -1.059 26.327 1.00 92.50 177 THR A N 1
ATOM 1357 C CA . THR A 1 177 ? -16.462 -0.560 25.010 1.00 92.50 177 THR A CA 1
ATOM 1358 C C . THR A 1 177 ? -15.120 -1.161 24.583 1.00 92.50 177 THR A C 1
ATOM 1360 O O . THR A 1 177 ? -14.968 -1.576 23.439 1.00 92.50 177 THR A O 1
ATOM 1363 N N . LEU A 1 178 ? -14.139 -1.244 25.488 1.00 93.62 178 LEU A N 1
ATOM 1364 C CA . LEU A 1 178 ? -12.841 -1.857 25.182 1.00 93.62 178 LEU A CA 1
ATOM 1365 C C . LEU A 1 178 ? -12.941 -3.377 24.986 1.00 93.62 178 LEU A C 1
ATOM 1367 O O . LEU A 1 178 ? -12.253 -3.912 24.119 1.00 93.62 178 LEU A O 1
ATOM 1371 N N . ASP A 1 179 ? -13.807 -4.059 25.739 1.00 94.25 179 ASP A N 1
ATOM 1372 C CA . ASP A 1 179 ? -14.096 -5.485 25.553 1.00 94.25 179 ASP A CA 1
ATOM 1373 C C . ASP A 1 179 ? -14.734 -5.736 24.170 1.00 94.25 179 ASP A C 1
ATOM 1375 O O . ASP A 1 179 ? -14.382 -6.708 23.502 1.00 94.25 179 ASP A O 1
ATOM 1379 N N . GLU A 1 180 ? -15.612 -4.843 23.695 1.00 94.56 180 GLU A N 1
ATOM 1380 C CA . GLU A 1 180 ? -16.179 -4.906 22.339 1.00 94.56 180 GLU A CA 1
ATOM 1381 C C . GLU A 1 180 ? -15.114 -4.682 21.256 1.00 94.56 180 GLU A C 1
ATOM 1383 O O . GLU A 1 180 ? -15.068 -5.431 20.281 1.00 94.56 180 GLU A O 1
ATOM 1388 N N . VAL A 1 181 ? -14.214 -3.707 21.435 1.00 94.00 181 VAL A N 1
ATOM 1389 C CA . VAL A 1 181 ? -13.078 -3.494 20.516 1.00 94.00 181 VAL A CA 1
ATOM 1390 C C . VAL A 1 181 ? -12.180 -4.729 20.462 1.00 94.00 181 VAL A C 1
ATOM 1392 O O . VAL A 1 181 ? -11.807 -5.165 19.374 1.00 94.00 181 VAL A O 1
ATOM 1395 N N . ALA A 1 182 ? -11.846 -5.310 21.616 1.00 93.62 182 ALA A N 1
ATOM 1396 C CA . ALA A 1 182 ? -11.023 -6.512 21.689 1.00 93.62 182 ALA A CA 1
ATOM 1397 C C . ALA A 1 182 ? -11.709 -7.708 21.014 1.00 93.62 182 ALA A C 1
ATOM 1399 O O . ALA A 1 182 ? -11.067 -8.440 20.264 1.00 93.62 182 ALA A O 1
ATOM 1400 N N . TYR A 1 183 ? -13.017 -7.873 21.232 1.00 94.31 183 TYR A N 1
ATOM 1401 C CA . TYR A 1 183 ? -13.814 -8.889 20.552 1.00 94.31 183 TYR A CA 1
ATOM 1402 C C . TYR A 1 183 ? -13.818 -8.693 19.033 1.00 94.31 183 TYR A C 1
ATOM 1404 O O . TYR A 1 183 ? -13.631 -9.660 18.305 1.00 94.31 183 TYR A O 1
ATOM 1412 N N . LEU A 1 184 ? -13.997 -7.463 18.541 1.00 94.06 184 LEU A N 1
ATOM 1413 C CA . LEU A 1 184 ? -13.967 -7.178 17.105 1.00 94.06 184 LEU A CA 1
ATOM 1414 C C . LEU A 1 184 ? -12.591 -7.455 16.498 1.00 94.06 184 LEU A C 1
ATOM 1416 O O . LEU A 1 184 ? -12.516 -8.057 15.433 1.00 94.06 184 LEU A O 1
ATOM 1420 N N . ALA A 1 185 ? -11.512 -7.063 17.175 1.00 93.69 185 ALA A N 1
ATOM 1421 C CA . ALA A 1 185 ? -10.156 -7.347 16.715 1.00 93.69 185 ALA A CA 1
ATOM 1422 C C . ALA A 1 185 ? -9.903 -8.862 16.589 1.00 93.69 185 ALA A C 1
ATOM 1424 O O . ALA A 1 185 ? -9.384 -9.309 15.568 1.00 93.69 185 ALA A O 1
ATOM 1425 N N . ASP A 1 186 ? -10.327 -9.650 17.582 1.00 94.69 186 ASP A N 1
ATOM 1426 C CA . ASP A 1 186 ? -10.234 -11.117 17.564 1.00 94.69 186 ASP A CA 1
ATOM 1427 C C . ASP A 1 186 ? -11.147 -11.738 16.492 1.00 94.69 186 ASP A C 1
ATOM 1429 O O . ASP A 1 186 ? -10.727 -12.611 15.742 1.00 94.69 186 ASP A O 1
ATOM 1433 N N . TYR A 1 187 ? -12.373 -11.233 16.342 1.00 94.94 187 TYR A N 1
ATOM 1434 C CA . TYR A 1 187 ? -13.315 -11.685 15.317 1.00 94.94 187 TYR A CA 1
ATOM 1435 C C . TYR A 1 187 ? -12.797 -11.452 13.890 1.00 94.94 187 TYR A C 1
ATOM 1437 O O . TYR A 1 187 ? -13.017 -12.284 13.013 1.00 94.94 187 TYR A O 1
ATOM 1445 N N . ILE A 1 188 ? -12.130 -10.321 13.644 1.00 94.56 188 ILE A N 1
ATOM 1446 C CA . ILE A 1 188 ? -11.625 -9.955 12.315 1.00 94.56 188 ILE A CA 1
ATOM 1447 C C . ILE A 1 188 ? -10.310 -10.674 12.002 1.00 94.56 188 ILE A C 1
ATOM 1449 O O . ILE A 1 188 ? -10.103 -11.104 10.870 1.00 94.56 188 ILE A O 1
ATOM 1453 N N . ALA A 1 189 ? -9.405 -10.763 12.980 1.00 95.50 189 ALA A N 1
ATOM 1454 C CA . ALA A 1 189 ? -8.003 -11.083 12.728 1.00 95.50 189 ALA A CA 1
ATOM 1455 C C . ALA A 1 189 ? -7.402 -12.134 13.682 1.00 95.50 189 ALA A C 1
ATOM 1457 O O . ALA A 1 189 ? -6.193 -12.357 13.645 1.00 95.50 189 ALA A O 1
ATOM 1458 N N . GLY A 1 190 ? -8.207 -12.787 14.526 1.00 93.25 190 GLY A N 1
ATOM 1459 C CA . GLY A 1 190 ? -7.736 -13.732 15.549 1.00 93.25 190 GLY A CA 1
ATOM 1460 C C . GLY A 1 190 ? -7.049 -14.984 14.996 1.00 93.25 190 GLY A C 1
ATOM 1461 O O . GLY A 1 190 ? -6.137 -15.506 15.633 1.00 93.25 190 GLY A O 1
ATOM 1462 N N . ASP A 1 191 ? -7.430 -15.415 13.790 1.00 95.00 191 ASP A N 1
ATOM 1463 C CA . ASP A 1 191 ? -6.845 -16.573 13.096 1.00 95.00 191 ASP A CA 1
ATOM 1464 C C . ASP A 1 191 ? -5.720 -16.191 12.107 1.00 95.00 191 ASP A C 1
ATOM 1466 O O . ASP A 1 191 ? -5.192 -17.048 11.397 1.00 95.00 191 ASP A O 1
ATOM 1470 N N . ILE A 1 192 ? -5.361 -14.905 12.017 1.00 93.00 192 ILE A N 1
ATOM 1471 C CA . ILE A 1 192 ? -4.302 -14.417 11.126 1.00 93.00 192 ILE A CA 1
ATOM 1472 C C . ILE A 1 192 ? -3.003 -14.346 11.927 1.00 93.00 192 ILE A C 1
ATOM 1474 O O . ILE A 1 192 ? -2.932 -13.615 12.905 1.00 93.00 192 ILE A O 1
ATOM 1478 N N . ASP A 1 193 ? -1.957 -15.060 11.513 1.00 90.81 193 ASP A N 1
ATOM 1479 C CA . ASP A 1 193 ? -0.668 -15.032 12.225 1.00 90.81 193 ASP A CA 1
ATOM 1480 C C . ASP A 1 193 ? 0.196 -13.814 11.849 1.00 90.81 193 ASP A C 1
ATOM 1482 O O . ASP A 1 193 ? 0.900 -13.263 12.698 1.00 90.81 193 ASP A O 1
ATOM 1486 N N . ASP A 1 194 ? 0.125 -13.368 10.593 1.00 88.81 194 ASP A N 1
ATOM 1487 C CA . ASP A 1 194 ? 0.929 -12.263 10.063 1.00 88.81 194 ASP A CA 1
ATOM 1488 C C . ASP A 1 194 ? 0.393 -10.885 10.504 1.00 88.81 194 ASP A C 1
ATOM 1490 O O . ASP A 1 194 ? -0.763 -10.539 10.261 1.00 88.81 194 ASP A O 1
ATOM 1494 N N . GLU A 1 195 ? 1.248 -10.080 11.142 1.00 86.12 195 GLU A N 1
ATOM 1495 C CA . GLU A 1 195 ? 0.906 -8.755 11.688 1.00 86.12 195 GLU A CA 1
ATOM 1496 C C . GLU A 1 195 ? 0.396 -7.768 10.628 1.00 86.12 195 GLU A C 1
ATOM 1498 O O . GLU A 1 195 ? -0.565 -7.033 10.870 1.00 86.12 195 GLU A O 1
ATOM 1503 N N . TYR A 1 196 ? 1.009 -7.750 9.442 1.00 80.94 196 TYR A N 1
ATOM 1504 C CA . TYR A 1 196 ? 0.586 -6.858 8.367 1.00 80.94 196 TYR A CA 1
ATOM 1505 C C . TYR A 1 196 ? -0.803 -7.258 7.862 1.00 80.94 196 TYR A C 1
ATOM 1507 O O . TYR A 1 196 ? -1.681 -6.403 7.718 1.00 80.94 196 TYR A O 1
ATOM 1515 N N . LEU A 1 197 ? -1.036 -8.559 7.667 1.00 85.44 197 LEU A N 1
ATOM 1516 C CA . LEU A 1 197 ? -2.342 -9.073 7.259 1.00 85.44 197 LEU A CA 1
ATOM 1517 C C . LEU A 1 197 ? -3.424 -8.831 8.322 1.00 85.44 197 LEU A C 1
ATOM 1519 O O . LEU A 1 197 ? -4.553 -8.515 7.948 1.00 85.44 197 LEU A O 1
ATOM 1523 N N . LYS A 1 198 ? -3.100 -8.882 9.624 1.00 91.62 198 LYS A N 1
ATOM 1524 C CA . LYS A 1 198 ? -4.040 -8.485 10.692 1.00 91.62 198 LYS A CA 1
ATOM 1525 C C . LYS A 1 198 ? -4.468 -7.027 10.543 1.00 91.62 198 LYS A C 1
ATOM 1527 O O . LYS A 1 198 ? -5.663 -6.730 10.526 1.00 91.62 198 LYS A O 1
ATOM 1532 N N . LEU A 1 199 ? -3.501 -6.111 10.428 1.00 89.56 199 LEU A N 1
ATOM 1533 C CA . LEU A 1 199 ? -3.773 -4.675 10.303 1.00 89.56 199 LEU A CA 1
ATOM 1534 C C . LEU A 1 199 ? -4.555 -4.358 9.028 1.00 89.56 199 LEU A C 1
ATOM 1536 O O . LEU A 1 199 ? -5.487 -3.551 9.059 1.00 89.56 199 LEU A O 1
ATOM 1540 N N . ARG A 1 200 ? -4.218 -5.025 7.921 1.00 84.31 200 ARG A N 1
ATOM 1541 C CA . ARG A 1 200 ? -4.962 -4.929 6.666 1.00 84.31 200 ARG A CA 1
ATOM 1542 C C . ARG A 1 200 ? -6.409 -5.383 6.838 1.00 84.31 200 ARG A C 1
ATOM 1544 O O . ARG A 1 200 ? -7.301 -4.622 6.483 1.00 84.31 200 ARG A O 1
ATOM 1551 N N . ALA A 1 201 ? -6.646 -6.561 7.418 1.00 90.75 201 ALA A N 1
ATOM 1552 C CA . ALA A 1 201 ? -7.995 -7.088 7.626 1.00 90.75 201 ALA A CA 1
ATOM 1553 C C . ALA A 1 201 ? -8.850 -6.146 8.491 1.00 90.75 201 ALA A C 1
ATOM 1555 O O . ALA A 1 201 ? -10.006 -5.878 8.167 1.00 90.75 201 ALA A O 1
ATOM 1556 N N . ILE A 1 202 ? -8.266 -5.574 9.550 1.00 91.00 202 ILE A N 1
ATOM 1557 C CA . ILE A 1 202 ? -8.932 -4.564 10.385 1.00 91.00 202 ILE A CA 1
ATOM 1558 C C . ILE A 1 202 ? -9.254 -3.305 9.569 1.00 91.00 202 ILE A C 1
ATOM 1560 O O . ILE A 1 202 ? -10.381 -2.818 9.626 1.00 91.00 202 ILE A O 1
ATOM 1564 N N . SER A 1 203 ? -8.299 -2.788 8.792 1.00 88.75 203 SER A N 1
ATOM 1565 C CA . SER A 1 203 ? -8.493 -1.605 7.942 1.00 88.75 203 SER A CA 1
ATOM 1566 C C . SER A 1 203 ? -9.596 -1.815 6.898 1.00 88.75 203 SER A C 1
ATOM 1568 O O . SER A 1 203 ? -10.496 -0.983 6.757 1.00 88.75 203 SER A O 1
ATOM 1570 N N . GLU A 1 204 ? -9.580 -2.959 6.212 1.00 87.25 204 GLU A N 1
ATOM 1571 C CA . GLU A 1 204 ? -10.598 -3.340 5.232 1.00 87.25 204 GLU A CA 1
ATOM 1572 C C . GLU A 1 204 ? -11.973 -3.455 5.890 1.00 87.25 204 GLU A C 1
ATOM 1574 O O . GLU A 1 204 ? -12.936 -2.856 5.406 1.00 87.25 204 GLU A O 1
ATOM 1579 N N . TRP A 1 205 ? -12.064 -4.132 7.037 1.00 93.06 205 TRP A N 1
ATOM 1580 C CA . TRP A 1 205 ? -13.313 -4.236 7.781 1.00 93.06 205 TRP A CA 1
ATOM 1581 C C . TRP A 1 205 ? -13.841 -2.858 8.187 1.00 93.06 205 TRP A C 1
ATOM 1583 O O . TRP A 1 205 ? -15.014 -2.566 7.956 1.00 93.06 205 TRP A O 1
ATOM 1593 N N . VAL A 1 206 ? -12.990 -1.979 8.726 1.00 89.44 206 VAL A N 1
ATOM 1594 C CA . VAL A 1 206 ? -13.377 -0.605 9.080 1.00 89.44 206 VAL A CA 1
ATOM 1595 C C . VAL A 1 206 ? -13.890 0.141 7.850 1.00 89.44 206 VAL A C 1
ATOM 1597 O O . VAL A 1 206 ? -14.958 0.737 7.922 1.00 89.44 206 VAL A O 1
ATOM 1600 N N . SER A 1 207 ? -13.206 0.055 6.706 1.00 84.56 207 SER A N 1
ATOM 1601 C CA . SER A 1 207 ? -13.624 0.740 5.473 1.00 84.56 207 SER A CA 1
ATOM 1602 C C . SER A 1 207 ? -14.990 0.281 4.943 1.00 84.56 207 SER A C 1
ATOM 1604 O O . SER A 1 207 ? -15.719 1.065 4.337 1.00 84.56 207 SER A O 1
ATOM 1606 N N . GLN A 1 208 ? -15.347 -0.982 5.188 1.00 88.50 208 GLN A N 1
ATOM 1607 C CA . GLN A 1 208 ? -16.609 -1.575 4.749 1.00 88.50 208 GLN A CA 1
ATOM 1608 C C . GLN A 1 208 ? -17.750 -1.363 5.752 1.00 88.50 208 GLN A C 1
ATOM 1610 O O . GLN A 1 208 ? -18.914 -1.363 5.353 1.00 88.50 208 GLN A O 1
ATOM 1615 N N . ASN A 1 209 ? -17.432 -1.206 7.041 1.00 90.69 209 ASN A N 1
ATOM 1616 C CA . ASN A 1 209 ? -18.418 -1.241 8.124 1.00 90.69 209 ASN A CA 1
ATOM 1617 C C . ASN A 1 209 ? -18.560 0.077 8.890 1.00 90.69 209 ASN A C 1
ATOM 1619 O O . ASN A 1 209 ? -19.538 0.227 9.617 1.00 90.69 209 ASN A O 1
ATOM 1623 N N . ILE A 1 210 ? -17.617 1.013 8.766 1.00 87.94 210 ILE A N 1
ATOM 1624 C CA . ILE A 1 210 ? -17.649 2.317 9.431 1.00 87.94 210 ILE A CA 1
ATOM 1625 C C . ILE A 1 210 ? -17.627 3.416 8.368 1.00 87.94 210 ILE A C 1
ATOM 1627 O O . ILE A 1 210 ? -16.644 3.615 7.656 1.00 87.94 210 ILE A O 1
ATOM 1631 N N . TYR A 1 211 ? -18.726 4.155 8.265 1.00 83.81 211 TYR A N 1
ATOM 1632 C CA . TYR A 1 211 ? -18.897 5.209 7.278 1.00 83.81 211 TYR A CA 1
ATOM 1633 C C . TYR A 1 211 ? -18.248 6.516 7.725 1.00 83.81 211 TYR A C 1
ATOM 1635 O O . TYR A 1 211 ? -18.346 6.933 8.877 1.00 83.81 211 TYR A O 1
ATOM 1643 N N . TYR A 1 212 ? -17.635 7.220 6.781 1.00 78.69 212 TYR A N 1
ATOM 1644 C CA . TYR A 1 212 ? -17.163 8.572 7.039 1.00 78.69 212 TYR A CA 1
ATOM 1645 C C . TYR A 1 212 ? -18.354 9.498 7.327 1.00 78.69 212 TYR A C 1
ATOM 1647 O O . TYR A 1 212 ? -19.254 9.619 6.485 1.00 78.69 212 TYR A O 1
ATOM 1655 N N . ASP A 1 213 ? -18.367 10.174 8.480 1.00 75.38 213 ASP A N 1
ATOM 1656 C CA . ASP A 1 213 ? -19.384 11.177 8.787 1.00 75.38 213 ASP A CA 1
ATOM 1657 C C . ASP A 1 213 ? -19.176 12.410 7.904 1.00 75.38 213 ASP A C 1
ATOM 1659 O O . ASP A 1 213 ? -18.414 13.334 8.188 1.00 75.38 213 ASP A O 1
ATOM 1663 N N . ARG A 1 214 ? -19.878 12.430 6.773 1.00 71.12 214 ARG A N 1
ATOM 1664 C CA . ARG A 1 214 ? -19.827 13.556 5.841 1.00 71.12 214 ARG A CA 1
ATOM 1665 C C . ARG A 1 214 ? -20.400 14.838 6.450 1.00 71.12 214 ARG A C 1
ATOM 1667 O O . ARG A 1 214 ? -20.009 15.928 6.025 1.00 71.12 214 ARG A O 1
ATOM 1674 N N . ASP A 1 215 ? -21.299 14.718 7.427 1.00 70.31 215 ASP A N 1
ATOM 1675 C CA . ASP A 1 215 ? -21.945 15.851 8.084 1.00 70.31 215 ASP A CA 1
ATOM 1676 C C . ASP A 1 215 ? -21.004 16.523 9.090 1.00 70.31 215 ASP A C 1
ATOM 1678 O O . ASP A 1 215 ? -21.125 17.730 9.294 1.00 70.31 215 ASP A O 1
ATOM 1682 N N . ALA A 1 216 ? -20.009 15.800 9.623 1.00 69.38 216 ALA A N 1
ATOM 1683 C CA . ALA A 1 216 ? -18.938 16.332 10.475 1.00 69.38 216 ALA A CA 1
ATOM 1684 C C . ALA A 1 216 ? -18.168 17.496 9.830 1.00 69.38 216 ALA A C 1
ATOM 1686 O O . ALA A 1 216 ? -17.667 18.389 10.514 1.00 69.38 216 ALA A O 1
ATOM 1687 N N . LYS A 1 217 ? -18.087 17.521 8.492 1.00 66.62 217 LYS A N 1
ATOM 1688 C CA . LYS A 1 217 ? -17.471 18.629 7.748 1.00 66.62 217 LYS A CA 1
ATOM 1689 C C . LYS A 1 217 ? -18.251 19.939 7.899 1.00 66.62 217 LYS A C 1
ATOM 1691 O O . LYS A 1 217 ? -17.653 21.012 7.865 1.00 66.62 217 LYS A O 1
ATOM 1696 N N . ASN A 1 218 ? -19.575 19.853 8.013 1.00 70.19 218 ASN A N 1
ATOM 1697 C CA . ASN A 1 218 ? -20.474 21.009 8.033 1.00 70.19 218 ASN A CA 1
ATOM 1698 C C . ASN A 1 218 ? -20.950 21.350 9.450 1.00 70.19 218 ASN A C 1
ATOM 1700 O O . ASN A 1 218 ? -21.229 22.510 9.743 1.00 70.19 218 ASN A O 1
ATOM 1704 N N . ASN A 1 219 ? -21.017 20.348 10.324 1.00 68.06 219 ASN A N 1
ATOM 1705 C CA . ASN A 1 219 ? -21.466 20.451 11.699 1.00 68.06 219 ASN A CA 1
ATOM 1706 C C . ASN A 1 219 ? -20.302 20.017 12.591 1.00 68.06 219 ASN A C 1
ATOM 1708 O O . ASN A 1 219 ? -19.912 18.854 12.557 1.00 68.06 219 ASN A O 1
ATOM 1712 N N . SER A 1 220 ? -19.731 20.942 13.366 1.00 68.44 220 SER A N 1
ATOM 1713 C CA . SER A 1 220 ? -18.661 20.629 14.319 1.00 68.44 220 SER A CA 1
ATOM 1714 C C . SER A 1 220 ? -18.983 19.362 15.116 1.00 68.44 220 SER A C 1
ATOM 1716 O O . SER A 1 220 ? -20.068 19.248 15.687 1.00 68.44 220 SER A O 1
ATOM 1718 N N . VAL A 1 221 ? -18.039 18.426 15.184 1.00 77.00 221 VAL A N 1
ATOM 1719 C CA . VAL A 1 221 ? -18.230 17.186 15.940 1.00 77.00 221 VAL A CA 1
ATOM 1720 C C . VAL A 1 221 ? -17.994 17.405 17.426 1.00 77.00 221 VAL A C 1
ATOM 1722 O O . VAL A 1 221 ? -17.094 18.138 17.843 1.00 77.00 221 VAL A O 1
ATOM 1725 N N . THR A 1 222 ? -18.816 16.755 18.244 1.00 84.12 222 THR A N 1
ATOM 1726 C CA . THR A 1 222 ? -18.624 16.741 19.694 1.00 84.12 222 THR A CA 1
ATOM 1727 C C . THR A 1 222 ? -17.808 15.522 20.100 1.00 84.12 222 THR A C 1
ATOM 1729 O O . THR A 1 222 ? -17.727 14.536 19.368 1.00 84.12 222 THR A O 1
ATOM 1732 N N . ARG A 1 223 ? -17.252 15.545 21.314 1.00 80.81 223 ARG A N 1
ATOM 1733 C CA . ARG A 1 223 ? -16.541 14.385 21.860 1.00 80.81 223 ARG A CA 1
ATOM 1734 C C . ARG A 1 223 ? -17.431 13.140 21.988 1.00 80.81 223 ARG A C 1
ATOM 1736 O O . ARG A 1 223 ? -16.929 12.037 21.832 1.00 80.81 223 ARG A O 1
ATOM 1743 N N . SER A 1 224 ? -18.736 13.321 22.215 1.00 84.44 224 SER A N 1
ATOM 1744 C CA . SER A 1 224 ? -19.712 12.220 22.236 1.00 84.44 224 SER A CA 1
ATOM 1745 C C . SER A 1 224 ? -19.888 11.593 20.851 1.00 84.44 224 SER A C 1
ATOM 1747 O O . SER A 1 224 ? -19.933 10.373 20.737 1.00 84.44 224 SER A O 1
ATOM 1749 N N . THR A 1 225 ? -19.848 12.402 19.788 1.00 82.88 225 THR A N 1
ATOM 1750 C CA . THR A 1 225 ? -19.925 11.921 18.400 1.00 82.88 225 THR A CA 1
ATOM 1751 C C . THR A 1 225 ? -18.736 11.032 18.032 1.00 82.88 225 THR A C 1
ATOM 1753 O O . THR A 1 225 ? -18.939 9.958 17.477 1.00 82.88 225 THR A O 1
ATOM 1756 N N . ILE A 1 226 ? -17.518 11.451 18.392 1.00 84.25 226 ILE A N 1
ATOM 1757 C CA . ILE A 1 226 ? -16.274 10.783 17.966 1.00 84.25 226 ILE A CA 1
ATOM 1758 C C . ILE A 1 226 ? -15.773 9.701 18.932 1.00 84.25 226 ILE A C 1
ATOM 1760 O O . ILE A 1 226 ? -14.717 9.115 18.697 1.00 84.25 226 ILE A O 1
ATOM 1764 N N . CYS A 1 227 ? -16.454 9.467 20.060 1.00 89.81 227 CYS A N 1
ATOM 1765 C CA . CYS A 1 227 ? -16.016 8.436 20.998 1.00 89.81 227 CYS A CA 1
ATOM 1766 C C . CYS A 1 227 ? -16.239 7.033 20.414 1.00 89.81 227 CYS A C 1
ATOM 1768 O O . CYS A 1 227 ? -17.218 6.798 19.706 1.00 89.81 227 CYS A O 1
ATOM 1770 N N . ILE A 1 228 ? -15.355 6.087 20.741 1.00 92.00 228 ILE A N 1
ATOM 1771 C CA . ILE A 1 228 ? -15.379 4.723 20.187 1.00 92.00 228 ILE A CA 1
ATOM 1772 C C . ILE A 1 228 ? -16.745 4.062 20.385 1.00 92.00 228 ILE A C 1
ATOM 1774 O O . ILE A 1 228 ? -17.274 3.477 19.445 1.00 92.00 228 ILE A O 1
ATOM 1778 N N . LYS A 1 229 ? -17.356 4.209 21.567 1.00 93.69 229 LYS A N 1
ATOM 1779 C CA . LYS A 1 229 ? -18.703 3.693 21.852 1.00 93.69 229 LYS A CA 1
ATOM 1780 C C . LYS A 1 229 ? -19.725 4.148 20.805 1.00 93.69 229 LYS A C 1
ATOM 1782 O O . LYS A 1 229 ? -20.515 3.340 20.322 1.00 93.69 229 LYS A O 1
ATOM 1787 N N . ASN A 1 230 ? -19.709 5.431 20.445 1.00 90.50 230 ASN A N 1
ATOM 1788 C CA . ASN A 1 230 ? -20.633 5.974 19.457 1.00 90.50 230 ASN A CA 1
ATOM 1789 C C . ASN A 1 230 ? -20.272 5.529 18.033 1.00 90.50 230 ASN A C 1
ATOM 1791 O O . ASN A 1 230 ? -21.163 5.148 17.282 1.00 90.50 230 ASN A O 1
ATOM 1795 N N . VAL A 1 231 ? -18.981 5.485 17.689 1.00 90.50 231 VAL A N 1
ATOM 1796 C CA . VAL A 1 231 ? -18.513 5.002 16.377 1.00 90.50 231 VAL A CA 1
ATOM 1797 C C . VAL A 1 231 ? -18.925 3.549 16.133 1.00 90.50 231 VAL A C 1
ATOM 1799 O O . VAL A 1 231 ? -19.431 3.217 15.061 1.00 90.50 231 VAL A O 1
ATOM 1802 N N . LEU A 1 232 ? -18.759 2.677 17.132 1.00 90.69 232 LEU A N 1
ATOM 1803 C CA . LEU A 1 232 ? -19.153 1.270 17.042 1.00 90.69 232 LEU A CA 1
ATOM 1804 C C . LEU A 1 232 ? -20.672 1.108 16.916 1.00 90.69 232 LEU A C 1
ATOM 1806 O O . LEU A 1 232 ? -21.133 0.307 16.101 1.00 90.69 232 LEU A O 1
ATOM 1810 N N . LYS A 1 233 ? -21.440 1.898 17.674 1.00 91.88 233 LYS A N 1
ATOM 1811 C CA . LYS A 1 233 ? -22.906 1.861 17.681 1.00 91.88 233 LYS A CA 1
ATOM 1812 C C . LYS A 1 233 ? -23.523 2.394 16.387 1.00 91.88 233 LYS A C 1
ATOM 1814 O O . LYS A 1 233 ? -24.386 1.742 15.808 1.00 91.88 233 LYS A O 1
ATOM 1819 N N . GLU A 1 234 ? -23.101 3.577 15.953 1.00 89.06 234 GLU A N 1
ATOM 1820 C CA . GLU A 1 234 ? -23.682 4.293 14.809 1.00 89.06 234 GLU A CA 1
ATOM 1821 C C . GLU A 1 234 ? -23.012 3.921 13.482 1.00 89.06 234 GLU A C 1
ATOM 1823 O O . GLU A 1 234 ? -23.484 4.326 12.420 1.00 89.06 234 GLU A O 1
ATOM 1828 N N . ARG A 1 235 ? -21.913 3.153 13.533 1.00 88.38 235 ARG A N 1
ATOM 1829 C CA . ARG A 1 235 ? -21.132 2.738 12.362 1.00 88.38 235 ARG A CA 1
ATOM 1830 C C . ARG A 1 235 ? -20.668 3.932 11.522 1.00 88.38 235 ARG A C 1
ATOM 1832 O O . ARG A 1 235 ? -20.622 3.847 10.298 1.00 88.38 235 ARG A O 1
ATOM 1839 N N . ARG A 1 236 ? -20.326 5.050 12.172 1.00 81.75 236 ARG A N 1
ATOM 1840 C CA . ARG A 1 236 ? -19.793 6.260 11.525 1.00 81.75 236 ARG A CA 1
ATOM 1841 C C . ARG A 1 236 ? -18.788 6.992 12.410 1.00 81.75 236 ARG A C 1
ATOM 1843 O O . ARG A 1 236 ? -18.939 6.954 13.628 1.00 81.75 236 ARG A O 1
ATOM 1850 N N . THR A 1 237 ? -17.791 7.633 11.800 1.00 70.50 237 THR A N 1
ATOM 1851 C CA . THR A 1 237 ? -16.751 8.430 12.492 1.00 70.50 237 THR A CA 1
ATOM 1852 C C . THR A 1 237 ? -17.080 9.903 12.559 1.00 70.50 237 THR A C 1
ATOM 1854 O O . THR A 1 237 ? -17.120 10.470 11.449 1.00 70.50 237 THR A O 1
#

Secondary structure (DSSP, 8-state):
---SSHHHHHHHHHHHHHTTS-----------------PPEEESEEE--S-TTEEEEEEEETTEEEEEEEESSS-EEEEEESSS-EEEEEEEE-TTSEEEEEEEE-S-SSSEEEEEEEETTS-EEEEEEEEESEEEEEE--HHHHHHHHHHT-PPPPHHHHHHHH-SS--HHHHHHHHHHHHHHHHHHHTT---HHHHHHHHHHHHHHHSB--GGGGTS---HHHHSHHHHHHHTB-